Protein AF-A0A938RUL9-F1 (afdb_monomer_lite)

Structure (mmCIF, N/CA/C/O backbone):
data_AF-A0A938RUL9-F1
#
_entry.id   AF-A0A938RUL9-F1
#
loop_
_atom_site.group_PDB
_atom_site.id
_atom_site.type_symbol
_atom_site.label_atom_id
_atom_site.label_alt_id
_atom_site.label_comp_id
_atom_site.label_asym_id
_atom_site.label_entity_id
_atom_site.label_seq_id
_atom_site.pdbx_PDB_ins_code
_atom_site.Cartn_x
_atom_site.Cartn_y
_atom_site.Cartn_z
_atom_site.occupancy
_atom_site.B_iso_or_equiv
_atom_site.auth_seq_id
_atom_site.auth_comp_id
_atom_site.auth_asym_id
_atom_site.auth_atom_id
_atom_site.pdbx_PDB_model_num
ATOM 1 N N . GLY A 1 1 ? -8.708 -19.210 -13.361 1.00 87.19 1 GLY A N 1
ATOM 2 C CA . GLY A 1 1 ? -8.595 -18.057 -14.278 1.00 87.19 1 GLY A CA 1
ATOM 3 C C . GLY A 1 1 ? -8.227 -16.821 -13.484 1.00 87.19 1 GLY A C 1
ATOM 4 O O . GLY A 1 1 ? -8.467 -16.813 -12.282 1.00 87.19 1 GLY A O 1
ATOM 5 N N . MET A 1 2 ? -7.650 -15.804 -14.126 1.00 92.00 2 MET A N 1
ATOM 6 C CA . MET A 1 2 ? -7.080 -14.643 -13.426 1.00 92.00 2 MET A CA 1
ATOM 7 C C . MET A 1 2 ? -8.127 -13.798 -12.673 1.00 92.00 2 MET A C 1
ATOM 9 O O . MET A 1 2 ? -7.864 -13.347 -11.565 1.00 92.00 2 MET A O 1
ATOM 13 N N . ILE A 1 3 ? -9.345 -13.647 -13.209 1.00 93.19 3 ILE A N 1
ATOM 14 C CA . ILE A 1 3 ? -10.421 -12.876 -12.552 1.00 93.19 3 ILE A CA 1
ATOM 15 C C . ILE A 1 3 ? -10.737 -13.412 -11.134 1.00 93.19 3 ILE A C 1
ATOM 17 O O . ILE A 1 3 ? -10.610 -12.640 -10.186 1.00 93.19 3 ILE A O 1
ATOM 21 N N . PRO A 1 4 ? -11.045 -14.712 -10.932 1.00 95.38 4 PRO A N 1
ATOM 22 C CA . PRO A 1 4 ? -11.223 -15.268 -9.588 1.00 95.38 4 PRO A CA 1
ATOM 23 C C . PRO A 1 4 ? -10.034 -15.073 -8.636 1.00 95.38 4 PRO A C 1
ATOM 25 O O . PRO A 1 4 ? -10.238 -14.906 -7.436 1.00 95.38 4 PRO A O 1
ATOM 28 N N . ALA A 1 5 ? -8.793 -15.089 -9.141 1.00 95.75 5 ALA A N 1
ATOM 29 C CA . ALA A 1 5 ? -7.609 -14.868 -8.307 1.00 95.75 5 ALA A CA 1
ATOM 30 C C . ALA A 1 5 ? -7.551 -13.425 -7.779 1.00 95.75 5 ALA A C 1
ATOM 32 O O . ALA A 1 5 ? -7.272 -13.217 -6.598 1.00 95.75 5 ALA A O 1
ATOM 33 N N . TRP A 1 6 ? -7.904 -12.442 -8.614 1.00 93.75 6 TRP A N 1
ATOM 34 C CA . TRP A 1 6 ? -8.074 -11.051 -8.186 1.00 93.75 6 TRP A CA 1
ATOM 35 C C . TRP A 1 6 ? -9.195 -10.882 -7.166 1.00 93.75 6 TRP A C 1
ATOM 37 O O . TRP A 1 6 ? -9.015 -10.185 -6.171 1.00 93.75 6 TRP A O 1
ATOM 47 N N . GLU A 1 7 ? -10.338 -11.538 -7.369 1.00 93.50 7 GLU A N 1
ATOM 48 C CA . GLU A 1 7 ? -11.434 -11.477 -6.399 1.00 93.50 7 GLU A CA 1
ATOM 49 C C . GLU A 1 7 ? -11.046 -12.088 -5.048 1.00 93.50 7 GLU A C 1
ATOM 51 O O . GLU A 1 7 ? -11.408 -11.540 -4.006 1.00 93.50 7 GLU A O 1
ATOM 56 N N . ALA A 1 8 ? -10.282 -13.184 -5.054 1.00 95.56 8 ALA A N 1
ATOM 57 C CA . ALA A 1 8 ? -9.776 -13.817 -3.841 1.00 95.56 8 ALA A CA 1
ATOM 58 C C . ALA A 1 8 ? -8.745 -12.938 -3.113 1.00 95.56 8 ALA A C 1
ATOM 60 O O . ALA A 1 8 ? -8.815 -12.813 -1.894 1.00 95.56 8 ALA A O 1
ATOM 61 N N . SER A 1 9 ? -7.824 -12.304 -3.845 1.00 95.44 9 SER A N 1
ATOM 62 C CA . SER A 1 9 ? -6.873 -11.313 -3.311 1.00 95.44 9 SER A CA 1
ATOM 63 C C . SER A 1 9 ? -7.595 -10.121 -2.671 1.00 95.44 9 SER A C 1
ATOM 65 O O . SER A 1 9 ? -7.343 -9.760 -1.521 1.00 95.44 9 SER A O 1
ATOM 67 N N . HIS A 1 10 ? -8.585 -9.566 -3.369 1.00 94.12 10 HIS A N 1
ATOM 68 C CA . HIS A 1 10 ? -9.389 -8.461 -2.860 1.00 94.12 10 HIS A CA 1
ATOM 69 C C . HIS A 1 10 ? -10.169 -8.849 -1.594 1.00 94.12 10 HIS A C 1
ATOM 71 O O . HIS A 1 10 ? -10.124 -8.126 -0.599 1.00 94.12 10 HIS A O 1
ATOM 77 N N . ALA A 1 11 ? -10.833 -10.011 -1.591 1.00 95.44 11 ALA A N 1
ATOM 78 C CA . ALA A 1 11 ? -11.524 -10.521 -0.407 1.00 95.44 11 ALA A CA 1
ATOM 79 C C . ALA A 1 11 ? -10.554 -10.744 0.763 1.00 95.44 11 ALA A C 1
ATOM 81 O O . ALA A 1 11 ? -10.858 -10.352 1.884 1.00 95.44 11 ALA A O 1
ATOM 82 N N . ARG A 1 12 ? -9.354 -11.280 0.499 1.00 97.25 12 ARG A N 1
ATOM 83 C CA . ARG A 1 12 ? -8.305 -11.499 1.505 1.00 97.25 12 ARG A CA 1
ATOM 84 C C . ARG A 1 12 ? -7.937 -10.208 2.236 1.00 97.25 12 ARG A C 1
ATOM 86 O O . ARG A 1 12 ? -7.806 -10.236 3.461 1.00 97.25 12 ARG A O 1
ATOM 93 N N . LEU A 1 13 ? -7.765 -9.107 1.501 1.00 96.88 13 LEU A N 1
ATOM 94 C CA . LEU A 1 13 ? -7.482 -7.790 2.072 1.00 96.88 13 LEU A CA 1
ATOM 95 C C . LEU A 1 13 ? -8.674 -7.259 2.877 1.00 96.88 13 LEU A C 1
ATOM 97 O O . LEU A 1 13 ? -8.495 -6.826 4.014 1.00 96.88 13 LEU A O 1
ATOM 101 N N . LEU A 1 14 ? -9.882 -7.314 2.311 1.00 97.38 14 LEU A N 1
ATOM 102 C CA . LEU A 1 14 ? -11.085 -6.801 2.969 1.00 97.38 14 LEU A CA 1
ATOM 103 C C . LEU A 1 14 ? -11.441 -7.576 4.241 1.00 97.38 14 LEU A C 1
ATOM 105 O O . LEU A 1 14 ? -11.776 -6.948 5.236 1.00 97.38 14 LEU A O 1
ATOM 109 N N . ASP A 1 15 ? -11.294 -8.903 4.256 1.00 98.19 15 ASP A N 1
ATOM 110 C CA . ASP A 1 15 ? -11.517 -9.732 5.448 1.00 98.19 15 ASP A CA 1
ATOM 111 C C . ASP A 1 15 ? -10.578 -9.310 6.600 1.00 98.19 15 ASP A C 1
ATOM 113 O O . ASP A 1 15 ? -10.984 -9.243 7.761 1.00 98.19 15 ASP A O 1
ATOM 117 N N . ARG A 1 16 ? -9.316 -8.980 6.284 1.00 98.50 16 ARG A N 1
ATOM 118 C CA . ARG A 1 16 ? -8.320 -8.518 7.270 1.00 98.50 16 ARG A CA 1
ATOM 119 C C . ARG A 1 16 ? -8.615 -7.105 7.765 1.00 98.50 16 ARG A C 1
ATOM 121 O O . ARG A 1 16 ? -8.503 -6.849 8.961 1.00 98.50 16 ARG A O 1
ATOM 128 N N . LEU A 1 17 ? -9.004 -6.203 6.864 1.00 98.25 17 LEU A N 1
ATOM 129 C CA . LEU A 1 17 ? -9.407 -4.844 7.227 1.00 98.25 17 LEU A CA 1
ATOM 130 C C . LEU A 1 17 ? -10.685 -4.846 8.074 1.00 98.25 17 LEU A C 1
ATOM 132 O O . LEU A 1 17 ? -10.743 -4.136 9.070 1.00 98.25 17 LEU A O 1
ATOM 136 N N . GLU A 1 18 ? -11.670 -5.681 7.746 1.00 98.00 18 GLU A N 1
ATOM 137 C CA . GLU A 1 18 ? -12.899 -5.845 8.530 1.00 98.00 18 GLU A CA 1
ATOM 138 C C . GLU A 1 18 ? -12.582 -6.307 9.959 1.00 98.00 18 GLU A C 1
ATOM 140 O O . GLU A 1 18 ? -13.064 -5.719 10.927 1.00 98.00 18 GLU A O 1
ATOM 145 N N . ALA A 1 19 ? -11.700 -7.303 10.106 1.00 98.31 19 ALA A N 1
ATOM 146 C CA . ALA A 1 19 ? -11.236 -7.767 11.413 1.00 98.31 19 ALA A CA 1
ATOM 147 C C . ALA A 1 19 ? -10.444 -6.695 12.184 1.00 98.31 19 ALA A C 1
ATOM 149 O O . ALA A 1 19 ? -10.533 -6.617 13.411 1.00 98.31 19 ALA A O 1
ATOM 150 N N . HIS A 1 20 ? -9.673 -5.857 11.488 1.00 98.38 20 HIS A N 1
ATOM 151 C CA . HIS A 1 20 ? -8.957 -4.743 12.103 1.00 98.38 20 HIS A CA 1
ATOM 152 C C . HIS A 1 20 ? -9.923 -3.651 12.588 1.00 98.38 20 HIS A C 1
ATOM 154 O O . HIS A 1 20 ? -9.876 -3.267 13.760 1.00 98.38 20 HIS A O 1
ATOM 160 N N . PHE A 1 21 ? -10.862 -3.219 11.742 1.00 97.12 21 PHE A N 1
ATOM 161 C CA . PHE A 1 21 ? -11.836 -2.175 12.075 1.00 97.12 21 PHE A CA 1
ATOM 162 C C . PHE A 1 21 ? -12.920 -2.624 13.064 1.00 97.12 21 PHE A C 1
ATOM 164 O O . PHE A 1 21 ? -13.619 -1.798 13.653 1.00 97.12 21 PHE A O 1
ATOM 171 N N . SER A 1 22 ? -13.019 -3.929 13.336 1.00 95.56 22 SER A N 1
ATOM 172 C CA . SER A 1 22 ? -13.814 -4.443 14.456 1.00 95.56 22 SER A CA 1
ATOM 173 C C . SER A 1 22 ? -13.179 -4.160 15.822 1.00 95.56 22 SER A C 1
ATOM 175 O O . SER A 1 22 ? -13.817 -4.401 16.848 1.00 95.56 22 SER A O 1
ATOM 177 N N . ARG A 1 23 ? -11.908 -3.741 15.856 1.00 95.69 23 ARG A N 1
ATOM 178 C CA . ARG A 1 23 ? -11.129 -3.492 17.080 1.00 95.69 23 ARG A CA 1
ATOM 179 C C . ARG A 1 23 ? -10.610 -2.063 17.175 1.00 95.69 23 ARG A C 1
ATOM 181 O O . ARG A 1 23 ? -10.547 -1.546 18.283 1.00 95.69 23 ARG A O 1
ATOM 188 N N . HIS A 1 24 ? -10.273 -1.457 16.041 1.00 95.88 24 HIS A N 1
ATOM 189 C CA . HIS A 1 24 ? -9.697 -0.118 15.954 1.00 95.88 24 HIS A CA 1
ATOM 190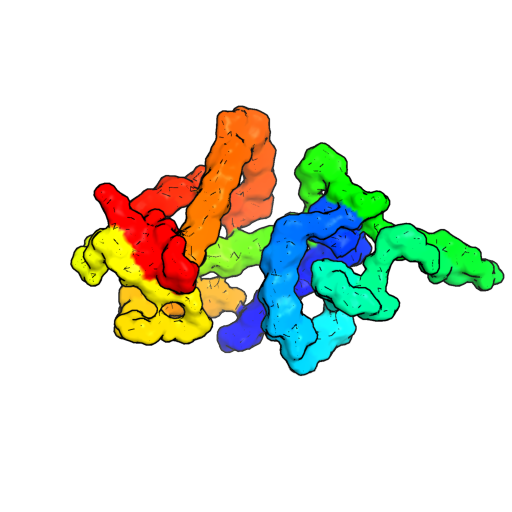 C C . HIS A 1 24 ? -10.534 0.776 15.049 1.00 95.88 24 HIS A C 1
ATOM 192 O O . HIS A 1 24 ? -11.187 0.303 14.122 1.00 95.88 24 HIS A O 1
ATOM 198 N N . ASP A 1 25 ? -10.535 2.079 15.309 1.00 94.44 25 ASP A N 1
ATOM 199 C CA . ASP A 1 25 ? -11.304 3.011 14.480 1.00 94.44 25 ASP A CA 1
ATOM 200 C C . ASP A 1 25 ? -10.567 3.418 13.201 1.00 94.44 25 ASP A C 1
ATOM 202 O O . ASP A 1 25 ? -11.188 3.715 12.185 1.00 94.44 25 ASP A O 1
ATOM 206 N N . PHE A 1 26 ? -9.243 3.400 13.236 1.00 95.94 26 PHE A N 1
ATOM 207 C CA . PHE A 1 26 ? -8.346 3.752 12.146 1.00 95.94 26 PHE A CA 1
ATOM 208 C C . PHE A 1 26 ? -7.150 2.802 12.151 1.00 95.94 26 PHE A C 1
ATOM 210 O O . PHE A 1 26 ? -6.917 2.088 13.128 1.00 95.94 26 PHE A O 1
ATOM 217 N N . ALA A 1 27 ? -6.358 2.823 11.079 1.00 96.50 27 ALA A N 1
ATOM 218 C CA . ALA A 1 27 ? -5.248 1.892 10.871 1.00 96.50 27 ALA A CA 1
ATOM 219 C C . ALA A 1 27 ? -4.259 1.818 12.056 1.00 96.50 27 ALA A C 1
ATOM 221 O O . ALA A 1 27 ? -3.683 0.764 12.325 1.00 96.50 27 ALA A O 1
ATOM 222 N N . LEU A 1 28 ? -4.053 2.937 12.765 1.00 96.44 28 LEU A N 1
ATOM 223 C CA . LEU A 1 28 ? -3.095 3.066 13.874 1.00 96.44 28 LEU A CA 1
ATOM 224 C C . LEU A 1 28 ? -3.757 3.386 15.233 1.00 96.44 28 LEU A C 1
ATOM 226 O O . LEU A 1 28 ? -3.093 3.884 16.146 1.00 96.44 28 LEU A O 1
ATOM 230 N N . GLY A 1 29 ? -5.058 3.108 15.384 1.00 95.31 29 GLY A N 1
ATOM 231 C CA . GLY A 1 29 ? -5.799 3.275 16.641 1.00 95.31 29 GLY A CA 1
ATOM 232 C C . GLY A 1 29 ? -7.040 4.156 16.496 1.00 95.31 29 GLY A C 1
ATOM 233 O O . GLY A 1 29 ? -7.838 3.976 15.583 1.00 95.31 29 GLY A O 1
ATOM 234 N N . GLY A 1 30 ? -7.216 5.120 17.399 1.00 93.25 30 GLY A N 1
ATOM 235 C CA . GLY A 1 30 ? -8.415 5.960 17.489 1.00 93.25 30 GLY A CA 1
ATOM 236 C C . GLY A 1 30 ? -8.402 7.241 16.647 1.00 93.25 30 GLY A C 1
ATOM 237 O O . GLY A 1 30 ? -9.390 7.972 16.657 1.00 93.25 30 GLY A O 1
ATOM 238 N N . LEU A 1 31 ? -7.313 7.541 15.930 1.00 92.25 31 LEU A N 1
ATOM 239 C CA . LEU A 1 31 ? -7.169 8.757 15.117 1.00 92.25 31 LEU A CA 1
ATOM 240 C C . LEU A 1 31 ? -6.744 8.436 13.680 1.00 92.25 31 LEU A C 1
ATOM 242 O O . LEU A 1 31 ? -5.913 7.541 13.492 1.00 92.25 31 LEU A O 1
ATOM 246 N N . PRO A 1 32 ? -7.228 9.203 12.683 1.00 93.06 32 PRO A N 1
ATOM 247 C CA . PRO A 1 32 ? -6.802 9.034 11.304 1.00 93.06 32 PRO A CA 1
ATOM 248 C C . PRO A 1 32 ? -5.315 9.349 11.157 1.00 93.06 32 PRO A C 1
ATOM 250 O O . PRO A 1 32 ? -4.762 10.239 11.809 1.00 93.06 32 PRO A O 1
ATOM 253 N N . SER A 1 33 ? -4.670 8.619 10.260 1.00 93.75 33 SER A N 1
ATOM 254 C CA . SER A 1 33 ? -3.249 8.739 9.962 1.00 93.75 33 SER A CA 1
ATOM 255 C C . SER A 1 33 ? -3.005 8.778 8.454 1.00 93.75 33 SER A C 1
ATOM 257 O O . SER A 1 33 ? -3.915 8.594 7.642 1.00 93.75 33 SER A O 1
ATOM 259 N N . LEU A 1 34 ? -1.745 8.963 8.050 1.00 93.56 34 LEU A N 1
ATOM 260 C CA . LEU A 1 34 ? -1.360 8.845 6.642 1.00 93.56 34 LEU A CA 1
ATOM 261 C C . LEU A 1 34 ? -1.708 7.464 6.056 1.00 93.56 34 LEU A C 1
ATOM 263 O O . LEU A 1 34 ? -2.009 7.373 4.867 1.00 93.56 34 LEU A O 1
ATOM 267 N N . ALA A 1 35 ? -1.693 6.407 6.878 1.00 94.31 35 ALA A N 1
ATOM 268 C CA . ALA A 1 35 ? -2.067 5.064 6.447 1.00 94.31 35 ALA A CA 1
ATOM 269 C C . ALA A 1 35 ? -3.540 5.010 6.016 1.00 94.31 35 ALA A C 1
ATOM 271 O O . ALA A 1 35 ? -3.846 4.455 4.961 1.00 94.31 35 ALA A O 1
ATOM 272 N N . ASP A 1 36 ? -4.432 5.662 6.767 1.00 96.06 36 ASP A N 1
ATOM 273 C CA . ASP A 1 36 ? -5.855 5.713 6.440 1.00 96.06 36 ASP A CA 1
ATOM 274 C C . ASP A 1 36 ? -6.093 6.427 5.112 1.00 96.06 36 ASP A C 1
ATOM 276 O O . ASP A 1 36 ? -6.760 5.887 4.237 1.00 96.06 36 ASP A O 1
ATOM 280 N N . PHE A 1 37 ? -5.475 7.591 4.900 1.00 93.75 37 PHE A N 1
ATOM 281 C CA . PHE A 1 37 ? -5.622 8.327 3.640 1.00 93.75 37 PHE A CA 1
ATOM 282 C C . PHE A 1 37 ? -4.982 7.603 2.444 1.00 93.75 37 PHE A C 1
ATOM 284 O O . PHE A 1 37 ? -5.484 7.699 1.321 1.00 93.75 37 PHE A O 1
ATOM 291 N N . GLY A 1 38 ? -3.905 6.845 2.675 1.00 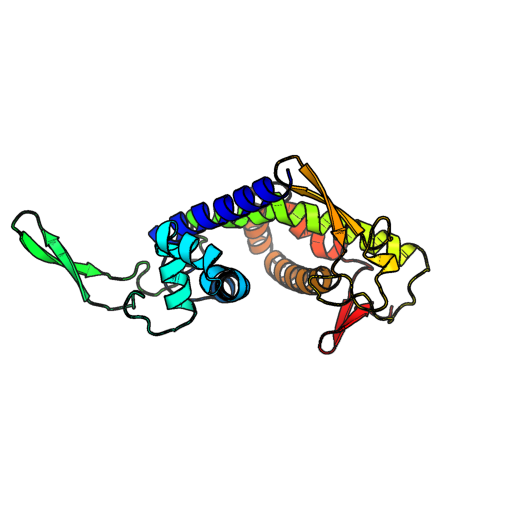92.69 38 GLY A N 1
ATOM 292 C CA . GLY A 1 38 ? -3.286 5.987 1.664 1.00 92.69 38 GLY A CA 1
ATOM 293 C C . GLY A 1 38 ? -4.187 4.826 1.231 1.00 92.69 38 GLY A C 1
ATOM 294 O O . GLY A 1 38 ? -4.276 4.538 0.037 1.00 92.69 38 GLY A O 1
ATOM 295 N N . LEU A 1 39 ? -4.885 4.196 2.181 1.00 94.38 39 LEU A N 1
ATOM 296 C CA . LEU A 1 39 ? -5.857 3.127 1.922 1.00 94.38 39 LEU A CA 1
ATOM 297 C C . LEU A 1 39 ? -7.171 3.666 1.339 1.00 94.38 39 LEU A C 1
ATOM 299 O O . LEU A 1 39 ? -7.767 3.038 0.460 1.00 94.38 39 LEU A O 1
ATOM 303 N N . LEU A 1 40 ? -7.610 4.838 1.801 1.00 94.31 40 LEU A N 1
ATOM 304 C CA . LEU A 1 40 ? -8.880 5.444 1.417 1.00 94.31 40 LEU A CA 1
ATOM 305 C C . LEU A 1 40 ? -8.903 5.785 -0.070 1.00 94.31 40 LEU A C 1
ATOM 307 O O . LEU A 1 40 ? -9.902 5.518 -0.725 1.00 94.31 40 LEU A O 1
ATOM 311 N N . GLY A 1 41 ? -7.809 6.320 -0.623 1.00 90.44 41 GLY A N 1
ATOM 312 C CA . GLY A 1 41 ? -7.717 6.699 -2.037 1.00 90.44 41 GLY A CA 1
ATOM 313 C C . GLY A 1 41 ? -8.277 5.639 -3.002 1.00 90.44 41 GLY A C 1
ATOM 314 O O . GLY A 1 41 ? -9.264 5.918 -3.688 1.00 90.44 41 GLY A O 1
ATOM 315 N N . PRO A 1 42 ? -7.697 4.424 -3.064 1.00 89.38 42 PRO A N 1
ATOM 316 C CA . PRO A 1 42 ? -8.205 3.362 -3.926 1.00 89.38 42 PRO A CA 1
ATOM 317 C C . PRO A 1 42 ? -9.543 2.770 -3.454 1.00 89.38 42 PRO A C 1
ATOM 319 O O . PRO A 1 42 ? -10.430 2.569 -4.286 1.00 89.38 42 PRO A O 1
ATOM 322 N N . LEU A 1 43 ? -9.725 2.512 -2.151 1.00 93.38 43 LEU A N 1
ATOM 323 C CA . LEU A 1 43 ? -10.935 1.850 -1.638 1.00 93.38 43 LEU A CA 1
ATOM 324 C C . LEU A 1 43 ? -12.188 2.714 -1.807 1.00 93.38 43 LEU A C 1
ATOM 326 O O . LEU A 1 43 ? -13.223 2.216 -2.246 1.00 93.38 43 LEU A O 1
ATOM 330 N N . TYR A 1 44 ? -12.097 4.013 -1.535 1.00 93.25 44 TYR A N 1
ATOM 331 C CA . TYR A 1 44 ? -13.206 4.936 -1.740 1.00 93.25 44 TYR A CA 1
ATOM 332 C C . TYR A 1 44 ? -13.502 5.133 -3.233 1.00 93.25 44 TYR A C 1
ATOM 334 O O . TYR A 1 44 ? -14.630 4.915 -3.680 1.00 93.25 44 TYR A O 1
ATOM 342 N N . ALA A 1 45 ? -12.492 5.528 -4.019 1.00 90.06 45 ALA A N 1
ATOM 343 C CA . ALA A 1 45 ? -12.707 5.969 -5.395 1.00 90.06 45 ALA A CA 1
ATOM 344 C C . ALA A 1 45 ? -13.104 4.833 -6.347 1.00 90.06 45 ALA A C 1
ATOM 346 O O . ALA A 1 45 ? -13.947 5.050 -7.216 1.00 90.06 45 ALA A O 1
ATOM 347 N N . HIS A 1 46 ? -12.500 3.649 -6.199 1.00 88.94 46 HIS A N 1
ATOM 348 C CA . HIS A 1 46 ? -12.652 2.553 -7.160 1.00 88.94 46 HIS A CA 1
ATOM 349 C C . HIS A 1 46 ? -13.563 1.422 -6.678 1.00 88.94 46 HIS A C 1
ATOM 351 O O . HIS A 1 46 ? -14.067 0.680 -7.515 1.00 88.94 46 HIS A O 1
ATOM 357 N N . HIS A 1 47 ? -13.800 1.291 -5.368 1.00 90.88 47 HIS A N 1
ATOM 358 C CA . HIS A 1 47 ? -14.647 0.224 -4.831 1.00 90.88 47 HIS A CA 1
ATOM 359 C C . HIS A 1 47 ? -15.929 0.762 -4.194 1.00 90.88 47 HIS A C 1
ATOM 361 O O . HIS A 1 47 ? -17.015 0.438 -4.657 1.00 90.88 47 HIS A O 1
ATOM 367 N N . TYR A 1 48 ? -15.839 1.613 -3.171 1.00 93.00 48 TYR A N 1
ATOM 368 C CA . TYR A 1 48 ? -17.010 2.100 -2.428 1.00 93.00 48 TYR A CA 1
ATOM 369 C C . TYR A 1 48 ? -18.004 2.870 -3.313 1.00 93.00 48 TYR A C 1
ATOM 371 O O . TYR A 1 48 ? -19.225 2.721 -3.164 1.00 93.00 48 TYR A O 1
ATOM 379 N N . ARG A 1 49 ? -17.477 3.698 -4.227 1.00 92.75 49 ARG A N 1
ATOM 380 C CA . ARG A 1 49 ? -18.259 4.502 -5.178 1.00 92.75 49 ARG A CA 1
ATOM 381 C C . ARG A 1 49 ? -18.786 3.723 -6.382 1.00 92.75 49 ARG A C 1
ATOM 383 O O . ARG A 1 49 ? -19.693 4.217 -7.048 1.00 92.75 49 ARG A O 1
ATOM 390 N N . ASP A 1 50 ? -18.222 2.557 -6.680 1.00 94.12 50 ASP A N 1
ATOM 391 C CA . ASP A 1 50 ? -18.705 1.713 -7.769 1.00 94.12 50 ASP A CA 1
ATOM 392 C C . ASP A 1 50 ? -20.034 1.043 -7.365 1.00 94.12 50 ASP A C 1
ATOM 394 O O . ASP A 1 50 ? -20.133 0.538 -6.243 1.00 94.12 50 ASP A O 1
ATOM 398 N N . PRO A 1 51 ? -21.069 1.003 -8.226 1.00 94.44 51 PRO A N 1
ATOM 399 C CA . PRO A 1 51 ? -22.354 0.410 -7.859 1.00 94.44 51 PRO A CA 1
ATOM 400 C C . PRO A 1 51 ? -22.266 -1.069 -7.459 1.00 94.44 51 PRO A C 1
ATOM 402 O O . PRO A 1 51 ? -22.949 -1.496 -6.530 1.00 94.44 51 PRO A O 1
ATOM 405 N N . VAL A 1 52 ? -21.421 -1.857 -8.132 1.00 92.62 52 VAL A N 1
ATOM 406 C CA . VAL A 1 52 ? -21.343 -3.311 -7.935 1.00 92.62 52 VAL A CA 1
ATOM 407 C C . VAL A 1 52 ? -20.408 -3.644 -6.777 1.00 92.62 52 VAL A C 1
ATOM 409 O O . VAL A 1 52 ? -20.808 -4.318 -5.822 1.00 92.62 52 VAL A O 1
ATOM 412 N N . ALA A 1 53 ? -19.165 -3.162 -6.824 1.00 91.31 53 ALA A N 1
ATOM 413 C CA . ALA A 1 53 ? -18.193 -3.386 -5.759 1.00 91.31 53 ALA A CA 1
ATOM 414 C C . ALA A 1 53 ? -18.625 -2.698 -4.457 1.00 91.31 53 ALA A C 1
ATOM 416 O O . ALA A 1 53 ? -18.472 -3.269 -3.377 1.00 91.31 53 ALA A O 1
ATOM 417 N N . GLY A 1 54 ? -19.246 -1.525 -4.551 1.00 93.81 54 GLY A N 1
ATOM 418 C CA . GLY A 1 54 ? -19.771 -0.797 -3.410 1.00 93.81 54 GLY A CA 1
ATOM 419 C C . GLY A 1 54 ? -20.951 -1.509 -2.753 1.00 93.81 54 GLY A C 1
ATOM 420 O O . GLY A 1 54 ? -21.034 -1.532 -1.524 1.00 93.81 54 GLY A O 1
ATOM 421 N N . PHE A 1 55 ? -21.866 -2.108 -3.522 1.00 94.44 55 PHE A N 1
ATOM 422 C CA . PHE A 1 55 ? -22.926 -2.941 -2.944 1.00 94.44 55 PHE A CA 1
ATOM 423 C C . PHE A 1 55 ? -22.332 -4.140 -2.188 1.00 94.44 55 PHE A C 1
ATOM 425 O O . PHE A 1 55 ? -22.723 -4.419 -1.054 1.00 94.44 55 PHE A O 1
ATOM 432 N N . ARG A 1 56 ? -21.328 -4.812 -2.768 1.00 91.88 56 ARG A N 1
ATOM 433 C CA . ARG A 1 56 ? -20.606 -5.910 -2.099 1.00 91.88 56 ARG A CA 1
ATOM 434 C C . ARG A 1 56 ? -19.919 -5.460 -0.805 1.00 91.88 56 ARG A C 1
ATOM 436 O O . ARG A 1 56 ? -20.032 -6.157 0.196 1.00 91.88 56 ARG A O 1
ATOM 443 N N . LEU A 1 57 ? -19.245 -4.308 -0.804 1.00 94.12 57 LEU A N 1
ATOM 444 C CA . LEU A 1 57 ? -18.647 -3.721 0.402 1.00 94.12 57 LEU A CA 1
ATOM 445 C C . LEU A 1 57 ? -19.693 -3.504 1.502 1.00 94.12 57 LEU A C 1
ATOM 447 O O . LEU A 1 57 ? -19.543 -4.047 2.590 1.00 94.12 57 LEU A O 1
ATOM 451 N N . ARG A 1 58 ? -20.796 -2.808 1.198 1.00 93.44 58 ARG A N 1
ATOM 452 C CA . ARG A 1 58 ? -21.846 -2.483 2.184 1.00 93.44 58 ARG A CA 1
ATOM 453 C C . ARG A 1 58 ? -22.524 -3.717 2.779 1.00 93.44 58 ARG A C 1
ATOM 455 O O . ARG A 1 58 ? -22.949 -3.692 3.927 1.00 93.44 58 ARG A O 1
ATOM 462 N N . THR A 1 59 ? -22.646 -4.786 1.995 1.00 95.25 59 THR A N 1
ATOM 463 C CA . THR A 1 59 ? -23.342 -6.014 2.411 1.00 95.25 59 THR A CA 1
ATOM 464 C C . THR A 1 59 ? -22.443 -7.026 3.119 1.00 95.25 59 THR A C 1
ATOM 466 O O . THR A 1 59 ? -22.945 -7.800 3.931 1.00 95.25 59 THR A O 1
ATOM 469 N N . ARG A 1 60 ? -21.136 -7.049 2.824 1.00 96.25 60 ARG A N 1
ATOM 470 C CA . ARG A 1 60 ? -20.203 -8.073 3.332 1.00 96.25 60 ARG A CA 1
ATOM 471 C C . ARG A 1 60 ? -19.119 -7.531 4.263 1.00 96.25 60 ARG A C 1
ATOM 473 O O . ARG A 1 60 ? -18.611 -8.291 5.078 1.00 96.25 60 ARG A O 1
ATOM 480 N N . TYR A 1 61 ? -18.791 -6.249 4.144 1.00 97.19 61 TYR A N 1
ATOM 481 C CA . TYR A 1 61 ? -17.717 -5.570 4.872 1.00 97.19 61 TYR A CA 1
ATOM 482 C C . TYR A 1 61 ? -18.230 -4.261 5.500 1.00 97.19 61 TYR A C 1
ATOM 484 O O . TYR A 1 61 ? -17.810 -3.163 5.104 1.00 97.19 61 TYR A O 1
ATOM 492 N N . PRO A 1 62 ? -19.223 -4.340 6.408 1.00 94.88 62 PRO A N 1
ATOM 493 C CA . PRO A 1 62 ? -19.856 -3.160 6.984 1.00 94.88 62 PRO A CA 1
ATOM 494 C C . PRO A 1 62 ? -18.891 -2.294 7.802 1.00 94.88 62 PRO A C 1
ATOM 496 O O . PRO A 1 62 ? -19.057 -1.079 7.801 1.00 94.88 62 PRO A O 1
ATOM 499 N N . LEU A 1 63 ? -17.871 -2.861 8.457 1.00 95.62 63 LEU A N 1
ATOM 500 C CA . LEU A 1 63 ? -16.911 -2.077 9.243 1.00 95.62 63 LEU A CA 1
ATOM 501 C C . LEU A 1 63 ? -15.881 -1.378 8.357 1.00 95.62 63 LEU A C 1
ATOM 503 O O . LEU A 1 63 ? -15.524 -0.235 8.632 1.00 95.62 63 LEU A O 1
ATOM 507 N N . VAL A 1 64 ? -15.451 -2.007 7.258 1.00 96.75 64 VAL A N 1
ATOM 508 C CA . VAL A 1 64 ? -14.662 -1.312 6.227 1.00 96.75 64 VAL A CA 1
ATOM 509 C C . VAL A 1 64 ? -15.479 -0.180 5.606 1.00 96.75 64 VAL A C 1
ATOM 511 O O . VAL A 1 64 ? -14.964 0.916 5.410 1.00 96.75 64 VAL A O 1
ATOM 514 N N . THR A 1 65 ? -16.756 -0.427 5.312 1.00 94.81 65 THR A N 1
ATOM 515 C CA . THR A 1 65 ? -17.672 0.583 4.762 1.00 94.81 65 THR A CA 1
ATOM 516 C C . THR A 1 65 ? -17.824 1.768 5.719 1.00 94.81 65 THR A C 1
ATOM 518 O O . THR A 1 65 ? -17.656 2.911 5.302 1.00 94.81 65 THR A O 1
ATOM 521 N N . GLU A 1 66 ? -18.067 1.498 7.003 1.00 93.56 66 GLU A N 1
ATOM 522 C CA . GLU A 1 66 ? -18.159 2.520 8.052 1.00 93.56 66 GLU A CA 1
ATOM 523 C C . GLU A 1 66 ? -16.850 3.305 8.192 1.00 93.56 66 GLU A C 1
ATOM 525 O O . GLU A 1 66 ? -16.871 4.533 8.258 1.00 93.56 66 GLU A O 1
ATOM 530 N N . TRP A 1 67 ? -15.699 2.624 8.155 1.00 94.94 67 TRP A N 1
ATOM 531 C CA . TRP A 1 67 ? -14.395 3.286 8.157 1.00 94.94 67 TRP A CA 1
ATOM 532 C C . TRP A 1 67 ? -14.195 4.194 6.934 1.00 94.94 67 TRP A C 1
ATOM 534 O O . TRP A 1 67 ? -13.683 5.298 7.104 1.00 94.94 67 TRP A O 1
ATOM 544 N N . VAL A 1 68 ? -14.626 3.793 5.729 1.00 94.44 68 VAL A N 1
ATOM 545 C CA . VAL A 1 68 ? -14.550 4.648 4.528 1.00 94.44 68 VAL A CA 1
ATOM 546 C C . VAL A 1 68 ? -15.346 5.940 4.727 1.00 94.44 68 VAL A C 1
ATOM 548 O O . VAL A 1 68 ? -14.824 7.020 4.454 1.00 94.44 68 VAL A O 1
ATOM 551 N N . GLU A 1 69 ? -16.582 5.844 5.218 1.00 91.81 69 GLU A N 1
ATOM 552 C CA . GLU A 1 69 ? -17.456 7.001 5.476 1.00 91.81 69 GLU A CA 1
ATOM 553 C C . GLU A 1 69 ? -16.848 7.927 6.541 1.00 91.81 69 GLU A C 1
ATOM 555 O O . GLU A 1 69 ? -16.744 9.145 6.359 1.00 91.81 69 GLU A O 1
ATOM 560 N N . ARG A 1 70 ? -16.342 7.333 7.626 1.00 91.19 70 ARG A N 1
ATOM 561 C CA . ARG A 1 70 ? -15.673 8.042 8.718 1.00 91.19 70 ARG A CA 1
ATOM 562 C C . ARG A 1 70 ? -14.396 8.756 8.265 1.00 91.19 70 ARG A C 1
ATOM 564 O O . ARG A 1 70 ? -14.227 9.938 8.556 1.00 91.19 70 ARG A O 1
ATOM 571 N N . ALA A 1 71 ? -13.505 8.068 7.553 1.00 91.12 71 ALA A N 1
ATOM 572 C CA . ALA A 1 71 ? -12.219 8.609 7.105 1.00 91.12 71 ALA A CA 1
ATOM 573 C C . ALA A 1 71 ? -12.370 9.649 5.984 1.00 91.12 71 ALA A C 1
ATOM 575 O O . ALA A 1 71 ? -11.565 10.574 5.886 1.00 91.12 71 ALA A O 1
ATOM 576 N N . ASN A 1 72 ? -13.410 9.527 5.155 1.00 87.25 72 ASN A N 1
ATOM 577 C CA . ASN A 1 72 ? -13.724 10.502 4.113 1.00 87.25 72 ASN A CA 1
ATOM 578 C C . ASN A 1 72 ? -14.537 11.704 4.635 1.00 87.25 72 ASN A C 1
ATOM 580 O O . ASN A 1 72 ? -14.917 12.566 3.843 1.00 87.25 72 ASN A O 1
ATOM 584 N N . HIS A 1 73 ? -14.805 11.770 5.948 1.00 74.38 73 HIS A N 1
ATOM 585 C CA . HIS A 1 73 ? -15.589 12.822 6.601 1.00 74.38 73 HIS A CA 1
ATOM 586 C C . HIS A 1 73 ? -16.922 13.117 5.896 1.00 74.38 73 HIS A C 1
ATOM 588 O O . HIS A 1 73 ? -17.356 14.267 5.842 1.00 74.38 73 HIS A O 1
ATOM 594 N N . THR A 1 74 ? -17.601 12.101 5.356 1.00 61.06 74 THR A N 1
ATOM 595 C CA . THR A 1 74 ? -18.847 12.327 4.604 1.00 61.06 74 THR A CA 1
ATOM 596 C C . THR A 1 74 ? -20.026 12.734 5.489 1.00 61.06 74 THR A C 1
ATOM 598 O O . THR A 1 74 ? -21.090 13.039 4.964 1.00 61.06 74 THR A O 1
ATOM 601 N N . CYS A 1 75 ? -19.848 12.827 6.816 1.00 54.03 75 CYS A N 1
ATOM 602 C CA . CYS A 1 75 ? -20.919 13.110 7.781 1.00 54.03 75 CYS A CA 1
ATOM 603 C C . CYS A 1 75 ? -22.144 12.203 7.566 1.00 54.03 75 CYS A C 1
ATOM 605 O O . CYS A 1 75 ? -23.274 12.599 7.856 1.00 54.03 75 CYS A O 1
ATOM 607 N N . ASP A 1 76 ? -21.923 10.993 7.044 1.00 61.50 76 ASP A N 1
ATOM 608 C CA . ASP A 1 76 ? -22.984 10.024 6.838 1.00 61.50 76 ASP A CA 1
ATOM 609 C C . ASP A 1 76 ? -23.500 9.547 8.197 1.00 61.50 76 ASP A C 1
ATOM 611 O O . ASP A 1 76 ? -22.736 9.321 9.138 1.00 61.50 76 ASP A O 1
ATOM 615 N N . LEU A 1 77 ? -24.821 9.381 8.293 1.00 61.31 77 LEU A N 1
ATOM 616 C CA . LEU A 1 77 ? -25.541 9.072 9.537 1.00 61.31 77 LEU A CA 1
ATOM 617 C C . LEU A 1 77 ? -25.053 7.796 10.248 1.00 61.31 77 LEU A C 1
ATOM 619 O O . LEU A 1 77 ? -25.345 7.609 11.429 1.00 61.31 77 LEU A O 1
ATOM 623 N N . ASN A 1 78 ? -24.336 6.923 9.538 1.00 68.06 78 ASN A N 1
ATOM 624 C CA . ASN A 1 78 ? -23.889 5.627 10.037 1.00 68.06 78 ASN A CA 1
ATOM 625 C C . ASN A 1 78 ? -22.452 5.634 10.587 1.00 68.06 78 ASN A C 1
ATOM 627 O O . ASN A 1 78 ? -22.086 4.698 11.299 1.00 68.06 78 ASN A O 1
ATOM 631 N N . ALA A 1 79 ? -21.650 6.665 10.296 1.00 79.62 79 ALA A N 1
ATOM 632 C CA . ALA A 1 79 ? -20.259 6.734 10.734 1.00 79.62 79 ALA A CA 1
ATOM 633 C C . ALA A 1 79 ? -20.164 7.052 12.234 1.00 79.62 79 ALA A C 1
ATOM 635 O O . ALA A 1 79 ? -20.712 8.046 12.725 1.00 79.62 79 ALA A O 1
ATOM 636 N N . ARG A 1 80 ? -19.443 6.215 12.985 1.00 84.19 80 ARG A N 1
ATOM 637 C CA . ARG A 1 80 ? -19.271 6.397 14.430 1.00 84.19 80 ARG A CA 1
ATOM 638 C C . ARG A 1 80 ? -18.337 7.570 14.688 1.00 84.19 80 ARG A C 1
ATOM 640 O O . ARG A 1 80 ? -17.273 7.683 14.084 1.00 84.19 80 ARG A O 1
ATOM 647 N N . SER A 1 81 ? -18.711 8.419 15.637 1.00 84.56 81 SER A N 1
ATOM 648 C CA . SER A 1 81 ? -17.919 9.587 16.033 1.00 84.56 81 SER A CA 1
ATOM 649 C C . SER A 1 81 ? -17.430 9.473 17.472 1.00 84.56 81 SER A C 1
ATOM 651 O O . SER A 1 81 ? -18.125 8.939 18.341 1.00 84.56 81 SER A O 1
ATOM 653 N N . TYR A 1 82 ? -16.237 10.003 17.751 1.00 83.00 82 TYR A N 1
ATOM 654 C CA . TYR A 1 82 ? -15.724 10.043 19.119 1.00 83.00 82 TYR A CA 1
ATOM 655 C C . TYR A 1 82 ? -16.665 10.834 20.036 1.00 83.00 82 TYR A C 1
ATOM 657 O O . TYR A 1 82 ? -17.193 11.880 19.660 1.00 83.00 82 TYR A O 1
ATOM 665 N N . GLY A 1 83 ? -16.897 10.315 21.243 1.00 82.44 83 GLY A N 1
ATOM 666 C CA . GLY A 1 83 ? -17.819 10.916 22.211 1.00 82.44 83 GLY A CA 1
ATOM 667 C C . GLY A 1 83 ? -19.308 10.749 21.873 1.00 82.44 83 GLY A C 1
ATOM 668 O O . GLY A 1 83 ? -20.156 11.208 22.642 1.00 82.44 83 GLY A O 1
ATOM 669 N N . GLN A 1 84 ? -19.658 10.070 20.773 1.00 85.75 84 GLN A N 1
ATOM 670 C CA . GLN A 1 84 ? -21.045 9.727 20.467 1.00 85.75 84 GLN A CA 1
ATOM 671 C C . GLN A 1 84 ? -21.599 8.773 21.533 1.00 85.75 84 GLN A C 1
ATOM 673 O O . GLN A 1 84 ? -21.012 7.734 21.846 1.00 85.75 84 GLN A O 1
ATOM 678 N N . LYS A 1 85 ? -22.762 9.126 22.088 1.00 84.25 85 LYS A N 1
ATOM 679 C CA . LYS A 1 85 ? -23.476 8.298 23.062 1.00 84.25 85 LYS A CA 1
ATOM 680 C C . LYS A 1 85 ? -24.282 7.238 22.324 1.00 84.25 85 LYS A C 1
ATOM 682 O O . LYS A 1 85 ? -25.289 7.557 21.697 1.00 84.25 85 LYS A O 1
ATOM 687 N N . LEU A 1 86 ? -23.844 5.986 22.412 1.00 88.19 86 LEU A N 1
ATOM 688 C CA . LEU A 1 86 ? -24.631 4.834 21.986 1.00 88.19 86 LEU A CA 1
ATOM 689 C C . LEU A 1 86 ? -25.150 4.083 23.207 1.00 88.19 86 LEU A C 1
ATOM 691 O O . LEU A 1 86 ? -24.594 4.180 24.300 1.00 88.19 86 LEU A O 1
ATOM 695 N N . TYR A 1 87 ? -26.215 3.315 23.007 1.00 92.12 87 TYR A N 1
ATOM 696 C CA . TYR A 1 87 ? -26.830 2.505 24.050 1.00 92.12 87 TYR A CA 1
ATOM 697 C C . TYR A 1 87 ? -26.985 1.058 23.575 1.00 92.12 87 TYR A C 1
ATOM 699 O O . TYR A 1 87 ? -27.093 0.785 22.377 1.00 92.12 87 TYR A O 1
ATOM 707 N N . SER A 1 88 ? -26.974 0.128 24.520 1.00 92.06 88 SER A N 1
ATOM 708 C CA . SER A 1 88 ? -27.364 -1.274 24.346 1.00 92.06 88 SER A CA 1
ATOM 709 C C . SER A 1 88 ? -28.441 -1.634 25.366 1.00 92.06 88 SER A C 1
ATOM 711 O O . SER A 1 88 ? -28.522 -1.003 26.419 1.00 92.06 88 SER A O 1
ATOM 713 N N . LEU A 1 89 ? -29.256 -2.648 25.069 1.00 95.25 89 LEU A N 1
ATOM 714 C CA . LEU A 1 89 ? -30.196 -3.199 26.044 1.00 95.25 89 LEU A CA 1
ATOM 715 C C . LEU A 1 89 ? -29.459 -4.145 26.991 1.00 95.25 89 LEU A C 1
ATOM 717 O O . LEU A 1 89 ? -28.828 -5.102 26.541 1.00 95.25 89 LEU A O 1
ATOM 721 N N . GLY A 1 90 ? -29.541 -3.861 28.287 1.00 94.12 90 GLY A N 1
ATOM 722 C CA . GLY A 1 90 ? -29.067 -4.757 29.333 1.00 94.12 90 GLY A CA 1
ATOM 723 C C . GLY A 1 90 ? -30.015 -5.942 29.573 1.00 94.12 90 GLY A C 1
ATOM 724 O O . GLY A 1 90 ? -31.089 -6.025 28.961 1.00 94.12 90 GLY A O 1
ATOM 725 N N . PRO A 1 91 ? -29.641 -6.878 30.464 1.00 94.00 91 PRO A N 1
ATOM 726 C CA . PRO A 1 91 ? -30.420 -8.085 30.752 1.00 94.00 91 PRO A CA 1
ATOM 727 C C . PRO A 1 91 ? -31.855 -7.812 31.225 1.00 94.00 91 PRO A C 1
ATOM 729 O O . PRO A 1 91 ? -32.745 -8.621 30.966 1.00 94.00 91 PRO A O 1
ATOM 732 N N . ASN A 1 92 ? -32.101 -6.662 31.860 1.00 95.56 92 ASN A N 1
ATOM 733 C CA . ASN A 1 92 ? -33.415 -6.256 32.359 1.00 95.56 92 ASN A CA 1
ATOM 734 C C . ASN A 1 92 ? -34.103 -5.235 31.433 1.00 95.56 92 ASN A C 1
ATOM 736 O O . ASN A 1 92 ? -35.048 -4.563 31.846 1.00 95.56 92 ASN A O 1
ATOM 740 N N . ARG A 1 93 ? -33.661 -5.139 30.167 1.00 93.06 93 ARG A N 1
ATOM 741 C CA . ARG A 1 93 ? -34.142 -4.184 29.147 1.00 93.06 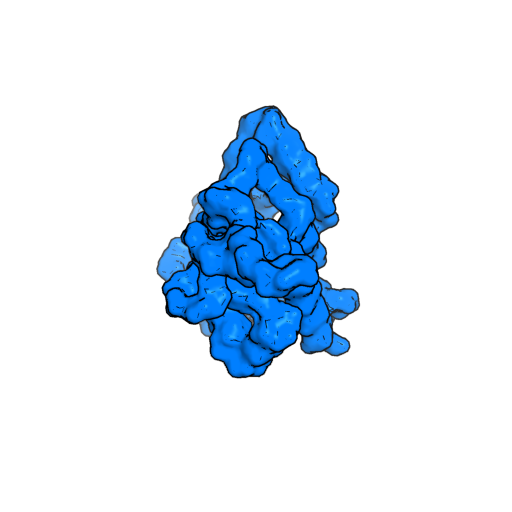93 ARG A CA 1
ATOM 742 C C . ARG A 1 93 ? -33.894 -2.711 29.490 1.00 93.06 93 ARG A C 1
ATOM 744 O O . ARG A 1 93 ? -34.529 -1.826 28.921 1.00 93.06 93 ARG A O 1
ATOM 751 N N . GLU A 1 94 ? -32.958 -2.435 30.384 1.00 95.94 94 GLU A N 1
ATOM 752 C CA . GLU A 1 94 ? -32.473 -1.094 30.673 1.00 95.94 94 GLU A CA 1
ATOM 753 C C . GLU A 1 94 ? -31.527 -0.591 29.571 1.00 95.94 94 GLU A C 1
ATOM 755 O O . GLU A 1 94 ? -30.812 -1.370 28.937 1.00 95.94 94 GLU A O 1
ATOM 760 N N . LEU A 1 95 ? -31.507 0.725 29.341 1.00 96.00 95 LEU A N 1
ATOM 761 C CA . LEU A 1 95 ? -30.548 1.345 28.428 1.00 96.00 95 LEU A CA 1
ATOM 762 C C . LEU A 1 95 ? -29.196 1.504 29.126 1.00 96.00 95 LEU A C 1
ATOM 764 O O . LEU A 1 95 ? -29.055 2.306 30.048 1.00 96.00 95 LEU A O 1
ATOM 768 N N . VAL A 1 96 ? -28.188 0.783 28.642 1.00 94.56 96 VAL A N 1
ATOM 769 C CA . VAL A 1 96 ? -26.805 0.871 29.123 1.00 94.56 96 VAL A CA 1
ATOM 770 C C . VAL A 1 96 ? -25.983 1.655 28.110 1.00 94.56 96 VAL A C 1
ATOM 772 O O . VAL A 1 96 ? -25.925 1.283 26.938 1.00 94.56 96 VAL A O 1
ATOM 775 N N . ALA A 1 97 ? -25.363 2.753 28.545 1.00 91.62 97 ALA A N 1
ATOM 776 C CA . ALA A 1 97 ? -24.481 3.536 27.687 1.00 91.62 97 ALA A CA 1
ATOM 777 C C . ALA A 1 97 ? -23.239 2.720 27.299 1.00 91.62 97 ALA A C 1
ATOM 779 O O . ALA A 1 97 ? -22.650 2.031 28.132 1.00 91.62 97 ALA A O 1
ATOM 780 N N . ARG A 1 98 ? -22.815 2.839 26.042 1.00 88.88 98 ARG A N 1
ATOM 781 C CA . ARG A 1 98 ? -21.581 2.245 25.524 1.00 88.88 98 ARG A CA 1
ATOM 782 C C . ARG A 1 98 ? -20.833 3.251 24.647 1.00 88.88 98 ARG A C 1
ATOM 784 O O . ARG A 1 98 ? -21.479 4.070 23.986 1.00 88.88 98 ARG A O 1
ATOM 791 N N . PRO A 1 99 ? -19.492 3.202 24.613 1.00 87.75 99 PRO A N 1
ATOM 792 C CA . PRO A 1 99 ? -18.728 4.042 23.703 1.00 87.75 99 PRO A CA 1
ATOM 793 C C . PRO A 1 99 ? -19.036 3.667 22.246 1.00 87.75 99 PRO A C 1
ATOM 795 O O . PRO A 1 99 ? -19.226 2.492 21.920 1.00 87.75 99 PRO A O 1
ATOM 798 N N . ALA A 1 100 ? -19.113 4.673 21.373 1.00 86.25 100 ALA A N 1
ATOM 799 C CA . ALA A 1 100 ? -19.255 4.451 19.936 1.00 86.25 100 ALA A CA 1
ATOM 800 C C . ALA A 1 100 ? -17.941 3.990 19.302 1.00 86.25 100 ALA A C 1
ATOM 802 O O . ALA A 1 100 ? -17.928 3.060 18.502 1.00 86.25 100 ALA A O 1
ATOM 803 N N . THR A 1 101 ? -16.845 4.629 19.684 1.00 87.06 101 THR A N 1
ATOM 804 C CA . THR A 1 101 ? -15.498 4.425 19.150 1.00 87.06 101 THR A CA 1
ATOM 805 C C . THR A 1 101 ? -14.640 3.627 20.128 1.00 87.06 101 THR A C 1
ATOM 807 O O . THR A 1 101 ? -14.927 3.568 21.326 1.00 87.06 101 THR A O 1
ATOM 810 N N . SER A 1 102 ? -13.582 3.021 19.613 1.00 85.81 102 SER A N 1
ATOM 811 C CA . SER A 1 102 ? -12.541 2.338 20.380 1.00 85.81 102 SER A CA 1
ATOM 812 C C . SER A 1 102 ? -11.381 3.304 20.675 1.00 85.81 102 SER A C 1
ATOM 814 O O . SER A 1 102 ? -11.456 4.496 20.375 1.00 85.81 102 SER A O 1
ATOM 816 N N . ASP A 1 103 ? -10.329 2.821 21.342 1.00 89.00 103 ASP A N 1
ATOM 817 C CA . ASP A 1 103 ? -9.025 3.499 21.485 1.00 89.00 103 ASP A CA 1
ATOM 818 C C . ASP A 1 103 ? -9.024 4.935 22.059 1.00 89.00 103 ASP A C 1
ATOM 820 O O . ASP A 1 103 ? -8.008 5.624 22.013 1.00 89.00 103 ASP A O 1
ATOM 824 N N . GLY A 1 104 ? -10.144 5.415 22.608 1.00 88.88 104 GLY A N 1
ATOM 825 C CA . GLY A 1 104 ? -10.251 6.730 23.245 1.00 88.88 104 GLY A CA 1
ATOM 826 C C . GLY A 1 104 ? -9.892 7.916 22.341 1.00 88.88 104 GLY A C 1
ATOM 827 O O . GLY A 1 104 ? -9.464 8.940 22.863 1.00 88.88 104 GLY A O 1
ATOM 828 N N . ALA A 1 105 ? -10.027 7.776 21.014 1.00 89.06 105 ALA A N 1
ATOM 829 C CA . ALA A 1 105 ? -9.527 8.744 20.031 1.00 89.06 105 ALA A CA 1
ATOM 830 C C . ALA A 1 105 ? -8.035 9.091 20.208 1.00 89.06 105 ALA A C 1
ATOM 832 O O . ALA A 1 105 ? -7.630 10.249 20.097 1.00 89.06 105 ALA A O 1
ATOM 833 N N . ALA A 1 106 ? -7.211 8.079 20.479 1.00 92.75 106 ALA A N 1
ATOM 834 C CA . ALA A 1 106 ? -5.764 8.206 20.577 1.00 92.75 106 ALA A CA 1
ATOM 835 C C . ALA A 1 106 ? -5.053 7.164 19.706 1.00 92.75 106 ALA A C 1
ATOM 837 O O . ALA A 1 106 ? -5.577 6.080 19.447 1.00 92.75 106 ALA A O 1
ATOM 838 N N . TRP A 1 107 ? -3.833 7.475 19.268 1.00 93.94 107 TRP A N 1
ATOM 839 C CA . TRP A 1 107 ? -2.941 6.455 18.714 1.00 93.94 107 TRP A CA 1
ATOM 840 C C . TRP A 1 107 ? -2.546 5.441 19.786 1.00 93.94 107 TRP A C 1
ATOM 842 O O . TRP A 1 107 ? -2.562 5.730 20.987 1.00 93.94 107 TRP A O 1
ATOM 852 N N . LEU A 1 108 ? -2.152 4.248 19.346 1.00 93.88 108 LEU A N 1
ATOM 853 C CA . LEU A 1 108 ? -1.630 3.241 20.259 1.00 93.88 108 LEU A CA 1
ATOM 854 C C . LEU A 1 108 ? -0.348 3.738 20.940 1.00 93.88 108 LEU A C 1
ATOM 856 O O . LEU A 1 108 ? 0.584 4.218 20.301 1.00 93.88 108 LEU A O 1
ATOM 860 N N . ALA A 1 109 ? -0.299 3.602 22.266 1.00 93.81 109 ALA A N 1
ATOM 861 C CA . ALA A 1 109 ? 0.833 4.069 23.057 1.00 93.81 109 ALA A CA 1
ATOM 862 C C . ALA A 1 109 ? 2.141 3.345 22.698 1.00 93.81 109 ALA A C 1
ATOM 864 O O . ALA A 1 109 ? 2.134 2.127 22.485 1.00 93.81 109 ALA A O 1
ATOM 865 N N . GLY A 1 110 ? 3.248 4.094 22.733 1.00 91.50 110 GLY A N 1
ATOM 866 C CA . GLY A 1 110 ? 4.606 3.582 2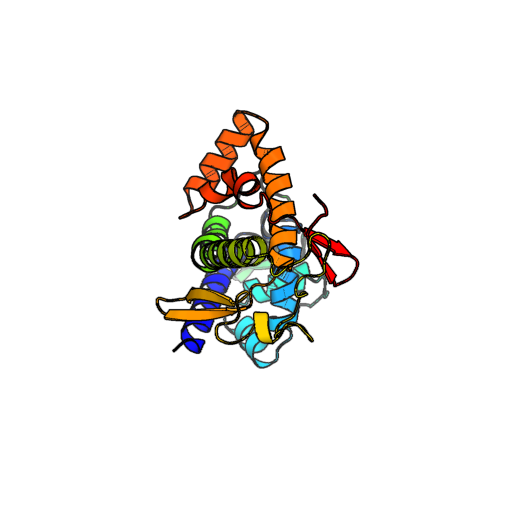2.530 1.00 91.50 110 GLY A CA 1
ATOM 867 C C . GLY A 1 110 ? 4.867 3.086 21.110 1.00 91.50 110 GLY A C 1
ATOM 868 O O . GLY A 1 110 ? 5.525 2.061 20.963 1.00 91.50 110 GLY A O 1
ATOM 869 N N . ASP A 1 111 ? 4.280 3.745 20.105 1.00 88.75 111 ASP A N 1
ATOM 870 C CA . ASP A 1 111 ? 4.389 3.401 18.677 1.00 88.75 111 ASP A CA 1
ATOM 871 C C . ASP A 1 111 ? 4.052 1.935 18.365 1.00 88.75 111 ASP A C 1
ATOM 873 O O . ASP A 1 111 ? 4.535 1.338 17.401 1.00 88.75 111 ASP A O 1
ATOM 877 N N . ARG A 1 112 ? 3.204 1.325 19.200 1.00 92.38 112 ARG A N 1
ATOM 878 C CA . ARG A 1 112 ? 2.786 -0.060 19.007 1.00 92.38 112 ARG A CA 1
ATOM 879 C C . ARG A 1 112 ? 1.927 -0.177 17.761 1.00 92.38 112 ARG A C 1
ATOM 881 O O . ARG A 1 112 ? 0.996 0.594 17.550 1.00 92.38 112 ARG A O 1
ATOM 888 N N . ILE A 1 113 ? 2.181 -1.229 17.000 1.00 93.88 113 ILE A N 1
ATOM 889 C CA . ILE A 1 113 ? 1.343 -1.630 15.878 1.00 93.88 113 ILE A CA 1
ATOM 890 C C . ILE A 1 113 ? 0.331 -2.658 16.382 1.00 93.88 113 ILE A C 1
ATOM 892 O O . ILE A 1 113 ? 0.690 -3.602 17.090 1.00 93.88 113 ILE A O 1
ATOM 896 N N . ALA A 1 114 ? -0.943 -2.478 16.032 1.00 95.94 114 ALA A N 1
ATOM 897 C CA . ALA A 1 114 ? -1.986 -3.433 16.380 1.00 95.94 114 ALA A CA 1
ATOM 898 C C . ALA A 1 114 ? -1.669 -4.817 15.779 1.00 95.94 114 ALA A C 1
ATOM 900 O O . ALA A 1 114 ? -1.435 -4.901 14.571 1.00 95.94 114 ALA A O 1
ATOM 901 N N . PRO A 1 115 ? -1.755 -5.922 16.545 1.00 96.81 115 PRO A N 1
ATOM 902 C CA . PRO A 1 115 ? -1.583 -7.266 15.988 1.00 96.81 115 PRO A CA 1
ATOM 903 C C . PRO A 1 115 ? -2.557 -7.574 14.842 1.00 96.81 115 PRO A C 1
ATOM 905 O O . PRO A 1 115 ? -2.230 -8.326 13.932 1.00 96.81 115 PRO A O 1
ATOM 908 N N . THR A 1 116 ? -3.741 -6.954 14.847 1.00 97.88 116 THR A N 1
ATOM 909 C CA . THR A 1 116 ? -4.743 -7.076 13.776 1.00 97.88 116 THR A CA 1
ATOM 910 C C . THR A 1 116 ? -4.340 -6.370 12.479 1.00 97.88 116 THR A C 1
ATOM 912 O O . THR A 1 116 ? -4.905 -6.678 11.434 1.00 97.88 116 THR A O 1
ATOM 915 N N . LEU A 1 117 ? -3.365 -5.454 12.515 1.00 97.56 117 LEU A N 1
ATOM 916 C CA . LEU A 1 117 ? -2.831 -4.796 11.321 1.00 97.56 117 LEU A CA 1
ATOM 917 C C . LEU A 1 117 ? -1.778 -5.658 10.609 1.00 97.56 117 LEU A C 1
ATOM 919 O O . LEU A 1 117 ? -1.621 -5.545 9.396 1.00 97.56 117 LEU A O 1
ATOM 923 N N . LEU A 1 118 ? -1.079 -6.550 11.322 1.00 97.44 118 LEU A N 1
ATOM 924 C CA . LEU A 1 118 ? -0.026 -7.382 10.724 1.00 97.44 118 LEU A CA 1
ATOM 925 C C . LEU A 1 118 ? -0.550 -8.250 9.564 1.00 97.44 118 LEU A C 1
ATOM 927 O O . LEU A 1 118 ? 0.062 -8.214 8.499 1.00 97.44 118 LEU A O 1
ATOM 931 N N . PRO A 1 119 ? -1.714 -8.928 9.663 1.00 98.25 119 PRO A N 1
ATOM 932 C CA . PRO A 1 119 ? -2.289 -9.629 8.517 1.00 98.25 119 PRO A CA 1
ATOM 933 C C . PRO A 1 119 ? -2.570 -8.717 7.318 1.00 98.25 119 PRO A C 1
ATOM 935 O O . PRO A 1 119 ? -2.438 -9.160 6.182 1.00 98.25 119 PRO A O 1
ATOM 938 N N . VAL A 1 120 ? -2.950 -7.450 7.527 1.00 97.62 120 VAL A N 1
ATOM 939 C CA . VAL A 1 120 ? -3.166 -6.488 6.428 1.00 97.62 120 VAL A CA 1
ATOM 940 C C . VAL A 1 120 ? -1.849 -6.226 5.692 1.00 97.62 120 VAL A C 1
ATOM 942 O O . VAL A 1 120 ? -1.811 -6.278 4.463 1.00 97.62 120 VAL A O 1
ATOM 945 N N . LEU A 1 121 ? -0.762 -6.006 6.438 1.00 97.12 121 LEU A N 1
ATOM 946 C CA . LEU A 1 121 ? 0.580 -5.818 5.879 1.00 97.12 121 LEU A CA 1
ATOM 947 C C . LEU A 1 121 ? 1.106 -7.085 5.193 1.00 97.12 121 LEU A C 1
ATOM 949 O O . LEU A 1 121 ? 1.765 -6.995 4.162 1.00 97.12 121 LEU A O 1
ATOM 953 N N . GLU A 1 122 ? 0.767 -8.268 5.700 1.00 97.50 122 GLU A N 1
ATOM 954 C CA . GLU A 1 122 ? 1.135 -9.544 5.082 1.00 97.50 122 GLU A CA 1
ATOM 955 C C . GLU A 1 122 ? 0.662 -9.636 3.620 1.00 97.50 122 GLU A C 1
ATOM 957 O O . GLU A 1 122 ? 1.406 -10.122 2.772 1.00 97.50 122 GLU A O 1
ATOM 962 N N . VAL A 1 123 ? -0.524 -9.106 3.283 1.00 96.38 123 VAL A N 1
ATOM 963 C CA . VAL A 1 123 ? -1.032 -9.106 1.894 1.00 96.38 123 VAL A CA 1
ATOM 964 C C . VAL A 1 123 ? -0.093 -8.346 0.955 1.00 96.38 123 VAL A C 1
ATOM 966 O O . VAL A 1 123 ? 0.155 -8.799 -0.164 1.00 96.38 123 VAL A O 1
ATOM 969 N N . PHE A 1 124 ? 0.479 -7.223 1.409 1.00 95.62 124 PHE A N 1
ATOM 970 C CA . PHE A 1 124 ? 1.473 -6.478 0.633 1.00 95.62 124 PHE A CA 1
ATOM 971 C C . PHE A 1 124 ? 2.669 -7.368 0.296 1.00 95.62 124 PHE A C 1
ATOM 973 O O . PHE A 1 124 ? 3.063 -7.439 -0.866 1.00 95.62 124 PHE A O 1
ATOM 980 N N . PHE A 1 125 ? 3.229 -8.057 1.290 1.00 96.81 125 PHE A N 1
ATOM 981 C CA . PHE A 1 125 ? 4.425 -8.877 1.101 1.00 96.81 125 PHE A CA 1
ATOM 982 C C . PHE A 1 125 ? 4.156 -10.148 0.304 1.00 96.81 125 PHE A C 1
ATOM 984 O O . PHE A 1 125 ? 5.010 -10.585 -0.460 1.00 96.81 125 PHE A O 1
ATOM 991 N N . LEU A 1 126 ? 2.958 -10.710 0.439 1.00 95.00 126 LEU A N 1
ATOM 992 C CA . LEU A 1 126 ? 2.560 -11.908 -0.281 1.00 95.00 126 LEU A CA 1
ATOM 993 C C . LEU A 1 126 ? 2.310 -11.634 -1.769 1.00 95.00 126 LEU A C 1
ATOM 995 O O . LEU A 1 126 ? 2.729 -12.417 -2.615 1.00 95.00 126 LEU A O 1
ATOM 999 N N . GLU A 1 127 ? 1.611 -10.544 -2.092 1.00 94.38 127 GLU A N 1
ATOM 1000 C CA . GLU A 1 127 ? 1.038 -10.356 -3.432 1.00 94.38 127 GLU A CA 1
ATOM 1001 C C . GLU A 1 127 ? 1.646 -9.159 -4.182 1.00 94.38 127 GLU A C 1
ATOM 1003 O O . GLU A 1 127 ? 1.862 -9.230 -5.393 1.00 94.38 127 GLU A O 1
ATOM 1008 N N . MET A 1 128 ? 1.969 -8.057 -3.494 1.00 94.75 128 MET A N 1
ATOM 1009 C CA . MET A 1 128 ? 2.479 -6.849 -4.155 1.00 94.75 128 MET A CA 1
ATOM 1010 C C . MET A 1 128 ? 4.007 -6.785 -4.199 1.00 94.75 128 MET A C 1
ATOM 1012 O O . MET A 1 128 ? 4.566 -6.381 -5.221 1.00 94.75 128 MET A O 1
ATOM 1016 N N . TRP A 1 129 ? 4.696 -7.187 -3.132 1.00 96.75 129 TRP A N 1
ATOM 1017 C CA . TRP A 1 129 ? 6.154 -7.125 -3.059 1.00 96.75 129 TRP A CA 1
ATOM 1018 C C . TRP A 1 129 ? 6.848 -7.935 -4.171 1.00 96.75 129 TRP A C 1
ATOM 1020 O O . TRP A 1 129 ? 7.678 -7.348 -4.871 1.00 96.75 129 TRP A O 1
ATOM 1030 N N . PRO A 1 130 ? 6.460 -9.194 -4.472 1.00 96.44 130 PRO A N 1
ATOM 1031 C CA . PRO A 1 130 ? 7.057 -9.955 -5.574 1.00 96.44 130 PRO A CA 1
ATOM 1032 C C . PRO A 1 130 ? 6.806 -9.317 -6.949 1.00 96.44 130 PRO A C 1
ATOM 1034 O O . PRO A 1 130 ? 7.662 -9.333 -7.835 1.00 96.44 130 PRO A O 1
ATOM 1037 N N . ALA A 1 131 ? 5.635 -8.701 -7.141 1.00 96.06 131 ALA A N 1
ATOM 1038 C CA . ALA A 1 131 ? 5.331 -7.981 -8.372 1.00 96.06 131 ALA A CA 1
ATOM 1039 C C . ALA A 1 131 ? 6.202 -6.720 -8.515 1.00 96.06 131 ALA A C 1
ATOM 1041 O O . ALA A 1 131 ? 6.678 -6.420 -9.610 1.00 96.06 131 ALA A O 1
ATOM 1042 N N . LEU A 1 132 ? 6.442 -5.991 -7.420 1.00 97.12 132 LEU A N 1
ATOM 1043 C CA . LEU A 1 132 ? 7.314 -4.816 -7.411 1.00 97.12 132 LEU A CA 1
ATOM 1044 C C . LEU A 1 132 ? 8.773 -5.188 -7.688 1.00 97.12 132 LEU A C 1
ATOM 1046 O O . LEU A 1 132 ? 9.416 -4.519 -8.495 1.00 97.12 132 LEU A O 1
ATOM 1050 N N . THR A 1 133 ? 9.292 -6.258 -7.086 1.00 96.88 133 THR A N 1
ATOM 1051 C CA . THR A 1 133 ? 10.674 -6.707 -7.321 1.00 96.88 133 THR A CA 1
ATOM 1052 C C . THR A 1 133 ? 10.880 -7.168 -8.766 1.00 96.88 133 THR A C 1
ATOM 1054 O O . THR A 1 133 ? 11.855 -6.760 -9.402 1.00 96.88 133 THR A O 1
ATOM 1057 N N . SER A 1 134 ? 9.922 -7.910 -9.333 1.00 97.38 134 SER A N 1
ATOM 1058 C CA . SER A 1 134 ? 9.906 -8.280 -10.757 1.00 97.38 134 SER A CA 1
ATOM 1059 C C . SER A 1 134 ? 9.876 -7.044 -11.675 1.00 97.38 134 SER A C 1
ATOM 1061 O O . SER A 1 134 ? 10.662 -6.939 -12.621 1.00 97.38 134 SER A O 1
ATOM 1063 N N . ALA A 1 135 ? 9.061 -6.034 -11.346 1.00 97.38 135 ALA A N 1
ATOM 1064 C CA . ALA A 1 135 ? 9.016 -4.778 -12.094 1.00 97.38 135 ALA A CA 1
ATOM 1065 C C . ALA A 1 135 ? 10.343 -3.997 -12.036 1.00 97.38 135 ALA A C 1
ATOM 1067 O O . ALA A 1 135 ? 10.782 -3.448 -13.050 1.00 97.38 135 ALA A O 1
ATOM 1068 N N . LEU A 1 136 ? 11.001 -3.954 -10.869 1.00 97.75 136 LEU A N 1
ATOM 1069 C CA . LEU A 1 136 ? 12.320 -3.332 -10.707 1.00 97.75 136 LEU A CA 1
ATOM 1070 C C . LEU A 1 136 ? 13.387 -4.050 -11.543 1.00 97.75 136 LEU A C 1
ATOM 1072 O O . LEU A 1 136 ? 14.238 -3.387 -12.138 1.00 97.75 136 LEU A O 1
ATOM 1076 N N . ALA A 1 137 ? 13.337 -5.383 -11.621 1.00 97.62 137 ALA A N 1
ATOM 1077 C CA . ALA A 1 137 ? 14.249 -6.170 -12.446 1.00 97.62 137 ALA A CA 1
ATOM 1078 C C . ALA A 1 137 ? 14.069 -5.867 -13.944 1.00 97.62 137 ALA A C 1
ATOM 1080 O O . ALA A 1 137 ? 15.054 -5.588 -14.632 1.00 97.62 137 ALA A O 1
ATOM 1081 N N . ALA A 1 138 ? 12.825 -5.833 -14.431 1.00 98.00 138 ALA A N 1
ATOM 1082 C CA . ALA A 1 138 ? 12.518 -5.480 -15.818 1.00 98.00 138 ALA A CA 1
ATOM 1083 C C . ALA A 1 138 ? 12.961 -4.046 -16.159 1.00 98.00 138 ALA A C 1
ATOM 1085 O O . ALA A 1 138 ? 13.633 -3.825 -17.169 1.00 98.00 138 ALA A O 1
ATOM 1086 N N . LEU A 1 139 ? 12.684 -3.074 -15.279 1.00 97.75 139 LEU A N 1
ATOM 1087 C CA . LEU A 1 139 ? 13.153 -1.700 -15.472 1.00 97.75 139 LEU A CA 1
ATOM 1088 C C . LEU A 1 139 ? 14.683 -1.624 -15.505 1.00 97.75 139 LEU A C 1
ATOM 1090 O O . LEU A 1 139 ? 15.241 -0.940 -16.361 1.00 97.75 139 LEU A O 1
ATOM 1094 N N . ARG A 1 140 ? 15.376 -2.337 -14.609 1.00 97.62 140 ARG A N 1
ATOM 1095 C CA . ARG A 1 140 ? 16.843 -2.385 -14.598 1.00 97.62 140 ARG A CA 1
ATOM 1096 C C . ARG A 1 140 ? 17.397 -2.909 -15.914 1.00 97.62 140 ARG A C 1
ATOM 1098 O O . ARG A 1 140 ? 18.309 -2.296 -16.463 1.00 97.62 140 ARG A O 1
ATOM 1105 N N . ALA A 1 141 ? 16.847 -4.013 -16.412 1.00 97.44 141 ALA A N 1
ATOM 1106 C CA . ALA A 1 141 ? 17.259 -4.602 -17.680 1.00 97.44 141 ALA A CA 1
ATOM 1107 C C . ALA A 1 141 ? 17.027 -3.630 -18.847 1.00 97.44 141 ALA A C 1
ATOM 1109 O O . ALA A 1 141 ? 17.917 -3.434 -19.675 1.00 97.44 141 ALA A O 1
ATOM 1110 N N . TYR A 1 142 ? 15.875 -2.954 -18.874 1.00 97.56 142 TYR A N 1
ATOM 1111 C CA . TYR A 1 142 ? 15.577 -1.940 -19.882 1.00 97.56 142 TYR A CA 1
ATOM 1112 C C . TYR A 1 142 ? 16.572 -0.772 -19.843 1.00 97.56 142 TYR A C 1
ATOM 1114 O O . TYR A 1 142 ? 17.144 -0.425 -20.877 1.00 97.56 142 TYR A O 1
ATOM 1122 N N . LEU A 1 143 ? 16.853 -0.207 -18.666 1.00 96.38 143 LEU A N 1
ATOM 1123 C CA . LEU A 1 143 ? 17.808 0.898 -18.525 1.00 96.38 143 LEU A CA 1
ATOM 1124 C C . LEU A 1 143 ? 19.248 0.480 -18.863 1.00 96.38 143 LEU A C 1
ATOM 1126 O O . LEU A 1 143 ? 20.006 1.276 -19.413 1.00 96.38 143 LEU A O 1
ATOM 1130 N N . ALA A 1 144 ? 19.623 -0.771 -18.588 1.00 95.88 144 ALA A N 1
ATOM 1131 C CA . ALA A 1 144 ? 20.931 -1.318 -18.947 1.00 95.88 144 ALA A CA 1
ATOM 1132 C C . ALA A 1 144 ? 21.078 -1.624 -20.450 1.00 95.88 144 ALA A C 1
ATOM 1134 O O . ALA A 1 144 ? 22.198 -1.749 -20.936 1.00 95.88 144 ALA A O 1
ATOM 1135 N N . SER A 1 145 ? 19.974 -1.719 -21.200 1.00 95.69 145 SER A N 1
ATOM 1136 C CA . SER A 1 145 ? 19.990 -2.087 -22.624 1.00 95.69 145 SER A CA 1
ATOM 1137 C C . SER A 1 145 ? 20.531 -1.002 -23.565 1.00 95.69 145 SER A C 1
ATOM 1139 O O . SER A 1 145 ? 20.693 -1.256 -24.756 1.00 95.69 145 SER A O 1
ATOM 1141 N N . GLY A 1 146 ? 20.746 0.223 -23.071 1.00 92.62 146 GLY A N 1
ATOM 1142 C CA . GLY A 1 146 ? 21.141 1.378 -23.887 1.00 92.62 146 GLY A CA 1
ATOM 1143 C C . GLY A 1 146 ? 20.014 1.974 -24.742 1.00 92.62 146 GLY A C 1
ATOM 1144 O O . GLY A 1 146 ? 20.230 2.976 -25.414 1.00 92.62 146 GLY A O 1
ATOM 1145 N N . ARG A 1 147 ? 18.798 1.406 -24.696 1.00 92.56 147 ARG A N 1
ATOM 1146 C CA . ARG A 1 147 ? 17.617 1.911 -25.426 1.00 92.56 147 ARG A CA 1
ATOM 1147 C C . ARG A 1 147 ? 16.988 3.159 -24.796 1.00 92.56 147 ARG A C 1
ATOM 1149 O O . ARG A 1 147 ? 16.131 3.779 -25.415 1.00 92.56 147 ARG A O 1
ATOM 1156 N N . HIS A 1 148 ? 17.391 3.511 -23.575 1.00 95.06 148 HIS A N 1
ATOM 1157 C CA . HIS A 1 148 ? 16.876 4.655 -22.824 1.00 95.06 148 HIS A CA 1
ATOM 1158 C C . HIS A 1 148 ? 17.983 5.675 -22.570 1.00 95.06 148 HIS A C 1
ATOM 1160 O O . HIS A 1 148 ? 19.009 5.341 -21.976 1.00 95.06 148 HIS A O 1
ATOM 1166 N N . ALA A 1 149 ? 17.769 6.921 -22.988 1.00 93.94 149 ALA A N 1
ATOM 1167 C CA . ALA A 1 149 ? 18.710 8.002 -22.720 1.00 93.94 149 ALA A CA 1
ATOM 1168 C C . ALA A 1 149 ? 18.592 8.483 -21.257 1.00 93.94 149 ALA A C 1
ATOM 1170 O O . ALA A 1 149 ? 17.475 8.679 -20.771 1.00 93.94 149 ALA A O 1
ATOM 1171 N N . PRO A 1 150 ? 19.706 8.716 -20.535 1.00 93.12 150 PRO A N 1
ATOM 1172 C CA . PRO A 1 150 ? 19.666 9.339 -19.211 1.00 93.12 150 PRO A CA 1
ATOM 1173 C C . PRO A 1 150 ? 18.895 10.666 -19.229 1.00 93.12 150 PRO A C 1
ATOM 1175 O O . PRO A 1 150 ? 18.947 11.406 -20.207 1.00 93.12 150 PRO A O 1
ATOM 1178 N N . GLY A 1 151 ? 18.150 10.959 -18.162 1.00 95.06 151 GLY A N 1
ATOM 1179 C CA . GLY A 1 151 ? 17.293 12.152 -18.087 1.00 95.06 151 GLY A CA 1
ATOM 1180 C C . GLY A 1 151 ? 15.973 12.073 -18.873 1.00 95.06 151 GLY A C 1
ATOM 1181 O O . GLY A 1 151 ? 15.072 12.875 -18.606 1.00 95.06 151 GLY A O 1
ATOM 1182 N N . ALA A 1 152 ? 15.814 11.107 -19.789 1.00 96.06 152 ALA A N 1
ATOM 1183 C CA . ALA A 1 152 ? 14.620 10.983 -20.623 1.00 96.06 152 ALA A CA 1
ATOM 1184 C C . ALA A 1 152 ? 13.390 10.480 -19.849 1.00 96.06 152 ALA A C 1
ATOM 1186 O O . ALA A 1 152 ? 13.485 9.899 -18.759 1.00 96.06 152 ALA A O 1
ATOM 1187 N N . GLU A 1 153 ? 12.218 10.726 -20.436 1.00 96.50 153 GLU A N 1
ATOM 1188 C CA . GLU A 1 153 ? 10.933 10.304 -19.888 1.00 96.50 153 GLU A CA 1
ATOM 1189 C C . GLU A 1 153 ? 10.773 8.783 -19.941 1.00 96.50 153 GLU A C 1
ATOM 1191 O O . GLU A 1 153 ? 11.061 8.134 -20.944 1.00 96.50 153 GLU A O 1
ATOM 1196 N N . LEU A 1 154 ? 10.269 8.233 -18.844 1.00 96.94 154 LEU A N 1
ATOM 1197 C CA . LEU A 1 154 ? 9.763 6.876 -18.740 1.00 96.94 154 LEU A CA 1
ATOM 1198 C C . LEU A 1 154 ? 8.228 6.886 -18.826 1.00 96.94 154 LEU A C 1
ATOM 1200 O O . LEU A 1 154 ? 7.611 7.910 -18.513 1.00 96.94 154 LEU A O 1
ATOM 1204 N N . PRO A 1 155 ? 7.594 5.744 -19.154 1.00 95.38 155 PRO A N 1
ATOM 1205 C CA . PRO A 1 155 ? 6.141 5.641 -19.134 1.00 95.38 155 PRO A CA 1
ATOM 1206 C C . PRO A 1 155 ? 5.527 6.169 -17.828 1.00 95.38 155 PRO A C 1
ATOM 1208 O O . PRO A 1 155 ? 6.064 5.975 -16.731 1.00 95.38 155 PRO A O 1
ATOM 1211 N N . GLY A 1 156 ? 4.395 6.855 -17.953 1.00 89.38 156 GLY A N 1
ATOM 1212 C CA . GLY A 1 156 ? 3.747 7.561 -16.856 1.00 89.38 156 GLY A CA 1
ATOM 1213 C C . GLY A 1 156 ? 2.937 6.657 -15.923 1.00 89.38 156 GLY A C 1
ATOM 1214 O O . GLY A 1 156 ? 2.988 5.426 -15.965 1.00 89.38 156 GLY A O 1
ATOM 1215 N N . LYS A 1 157 ? 2.144 7.293 -15.053 1.00 81.62 157 LYS A N 1
ATOM 1216 C CA . LYS A 1 157 ? 1.137 6.606 -14.233 1.00 81.62 157 LYS A CA 1
ATOM 1217 C C . LYS A 1 157 ? -0.142 6.439 -15.054 1.00 81.62 157 LYS A C 1
ATOM 1219 O O . LYS A 1 157 ? -0.852 7.415 -15.273 1.00 81.62 157 LYS A O 1
ATOM 1224 N N . THR A 1 158 ? -0.453 5.217 -15.467 1.00 75.88 158 THR A N 1
ATOM 1225 C CA . THR A 1 158 ? -1.657 4.917 -16.254 1.00 75.88 158 THR A CA 1
ATOM 1226 C C . THR A 1 158 ? -2.140 3.488 -15.996 1.00 75.88 158 THR A C 1
ATOM 1228 O O . THR A 1 158 ? -1.356 2.634 -15.588 1.00 75.88 158 THR A O 1
ATOM 1231 N N . PHE A 1 159 ? -3.445 3.254 -16.169 1.00 80.50 159 PHE A N 1
ATOM 1232 C CA . PHE A 1 159 ? -4.081 1.930 -16.074 1.00 80.50 159 PHE A CA 1
ATOM 1233 C C . PHE A 1 159 ? -3.944 1.119 -17.370 1.00 80.50 159 PHE A C 1
ATOM 1235 O O . PHE A 1 159 ? -4.085 -0.100 -17.362 1.00 80.50 159 PHE A O 1
ATOM 1242 N N . THR A 1 160 ? -3.630 1.796 -18.470 1.00 89.38 160 THR A N 1
ATOM 1243 C CA . THR A 1 160 ? -3.314 1.234 -19.790 1.00 89.38 160 THR A CA 1
ATOM 1244 C C . THR A 1 160 ? -1.873 1.579 -20.158 1.00 89.38 160 THR A C 1
ATOM 1246 O O . THR A 1 160 ? -1.299 2.437 -19.495 1.00 89.38 160 THR A O 1
ATOM 1249 N N . PRO A 1 161 ? -1.274 1.002 -21.211 1.00 93.12 161 PRO A N 1
ATOM 1250 C CA . PRO A 1 161 ? 0.006 1.485 -21.728 1.00 93.12 161 PRO A CA 1
ATOM 1251 C C . PRO A 1 161 ? 0.016 3.011 -21.915 1.00 93.12 161 PRO A C 1
ATOM 1253 O O . PRO A 1 161 ? -0.997 3.606 -22.293 1.00 93.12 161 PRO A O 1
ATOM 1256 N N . THR A 1 162 ? 1.144 3.650 -21.607 1.00 93.88 162 THR A N 1
ATOM 1257 C CA . THR A 1 162 ? 1.312 5.101 -21.766 1.00 93.88 162 THR A CA 1
ATOM 1258 C C . THR A 1 162 ? 1.361 5.418 -23.256 1.00 93.88 162 THR A C 1
ATOM 1260 O O . THR A 1 162 ? 2.129 4.753 -23.956 1.00 93.88 162 THR A O 1
ATOM 1263 N N . PRO A 1 163 ? 0.616 6.428 -23.742 1.00 92.56 163 PRO A N 1
ATOM 1264 C CA . PRO A 1 163 ? 0.693 6.846 -25.136 1.00 92.56 163 PRO A CA 1
ATOM 1265 C C . PRO A 1 163 ? 2.140 7.086 -25.583 1.00 92.56 163 PRO A C 1
ATOM 1267 O O . PRO A 1 163 ? 2.868 7.840 -24.935 1.00 92.56 163 PRO A O 1
ATOM 1270 N N . GLY A 1 164 ? 2.560 6.426 -26.662 1.00 94.25 164 GLY A N 1
ATOM 1271 C CA . GLY A 1 164 ? 3.929 6.480 -27.189 1.00 94.25 164 GLY A CA 1
ATOM 1272 C C . GLY A 1 164 ? 4.910 5.470 -26.577 1.00 94.25 164 GLY A C 1
ATOM 1273 O O . GLY A 1 164 ? 6.058 5.396 -27.013 1.00 94.25 164 GLY A O 1
ATOM 1274 N N . PHE A 1 165 ? 4.485 4.676 -25.593 1.00 95.88 165 PHE A N 1
ATOM 1275 C CA . PHE A 1 165 ? 5.284 3.621 -24.960 1.00 95.88 165 PHE A CA 1
ATOM 1276 C C . PHE A 1 165 ? 4.673 2.220 -25.131 1.00 95.88 165 PHE A C 1
ATOM 1278 O O . PHE A 1 165 ? 5.099 1.269 -24.471 1.00 95.88 165 PHE A O 1
ATOM 1285 N N . GLU A 1 166 ? 3.689 2.054 -26.014 1.00 96.00 166 GLU A N 1
ATOM 1286 C CA . GLU A 1 166 ? 2.936 0.812 -26.210 1.00 96.00 166 GLU A CA 1
ATOM 1287 C C . GLU A 1 166 ? 3.862 -0.359 -26.548 1.00 96.00 166 GLU A C 1
ATOM 1289 O O . GLU A 1 166 ? 3.748 -1.426 -25.947 1.00 96.00 166 GLU A O 1
ATOM 1294 N N . ALA A 1 167 ? 4.843 -0.138 -27.429 1.00 96.31 167 ALA A N 1
ATOM 1295 C CA . ALA A 1 167 ? 5.838 -1.146 -27.799 1.00 96.31 167 ALA A CA 1
ATOM 1296 C C . ALA A 1 167 ? 6.705 -1.610 -26.611 1.00 96.31 167 ALA A C 1
ATOM 1298 O O . ALA A 1 167 ? 7.272 -2.700 -26.647 1.00 96.31 167 ALA A O 1
ATOM 1299 N N . LEU A 1 168 ? 6.816 -0.798 -25.552 1.00 96.75 168 LEU A N 1
ATOM 1300 C CA . LEU A 1 168 ? 7.537 -1.170 -24.336 1.00 96.75 168 LEU A CA 1
ATOM 1301 C C . LEU A 1 168 ? 6.635 -1.858 -23.308 1.00 96.75 168 LEU A C 1
ATOM 1303 O O . LEU A 1 168 ? 7.112 -2.735 -22.596 1.00 96.75 168 LEU A O 1
ATOM 1307 N N . GLN A 1 169 ? 5.364 -1.457 -23.211 1.00 96.38 169 GLN A N 1
ATOM 1308 C CA . GLN A 1 169 ? 4.445 -1.845 -22.131 1.00 96.38 169 GLN A CA 1
ATOM 1309 C C . GLN A 1 169 ? 3.399 -2.906 -22.524 1.00 96.38 169 GLN A C 1
ATOM 1311 O O . GLN A 1 169 ? 2.531 -3.225 -21.711 1.00 96.38 169 GLN A O 1
ATOM 1316 N N . THR A 1 170 ? 3.458 -3.465 -23.735 1.00 94.69 170 THR A N 1
ATOM 1317 C CA . THR A 1 170 ? 2.530 -4.508 -24.213 1.00 94.69 170 THR A CA 1
ATOM 1318 C C . THR A 1 170 ? 3.259 -5.779 -24.638 1.00 94.69 170 THR A C 1
ATOM 1320 O O . THR A 1 170 ? 4.435 -5.729 -24.993 1.00 94.69 170 THR A O 1
ATOM 1323 N N . GLY A 1 171 ? 2.560 -6.921 -24.598 1.00 92.56 171 GLY A N 1
ATOM 1324 C CA . GLY A 1 171 ? 3.089 -8.218 -25.031 1.00 92.56 171 GLY A CA 1
ATOM 1325 C C . GLY A 1 171 ? 4.434 -8.552 -24.382 1.00 92.56 171 GLY A C 1
ATOM 1326 O O . GLY A 1 171 ? 4.550 -8.578 -23.156 1.00 92.56 171 GLY A O 1
ATOM 1327 N N . ASP A 1 172 ? 5.446 -8.757 -25.228 1.00 94.62 172 ASP A N 1
ATOM 1328 C CA . ASP A 1 172 ? 6.833 -9.034 -24.838 1.00 94.62 172 ASP A CA 1
ATOM 1329 C C . ASP A 1 172 ? 7.735 -7.788 -24.784 1.00 94.62 172 ASP A C 1
ATOM 1331 O O . ASP A 1 172 ? 8.963 -7.894 -24.761 1.00 94.62 172 ASP A O 1
ATOM 1335 N N . GLY A 1 173 ? 7.144 -6.590 -24.755 1.00 96.75 173 GLY A N 1
ATOM 1336 C CA . GLY A 1 173 ? 7.875 -5.336 -24.617 1.00 96.75 173 GLY A CA 1
ATOM 1337 C C . GLY A 1 173 ? 8.771 -5.325 -23.366 1.00 96.75 173 GLY A C 1
ATOM 1338 O O . GLY A 1 173 ? 8.405 -5.896 -22.335 1.00 96.75 173 GLY A O 1
ATOM 1339 N N . PRO A 1 174 ? 9.948 -4.671 -23.403 1.00 97.25 174 PRO A N 1
ATOM 1340 C CA . PRO A 1 174 ? 10.941 -4.732 -22.322 1.00 97.25 174 PRO A CA 1
ATOM 1341 C C . PRO A 1 174 ? 10.497 -4.084 -20.999 1.00 97.25 174 PRO A C 1
ATOM 1343 O O . PRO A 1 174 ? 11.158 -4.267 -19.982 1.00 97.25 174 PRO A O 1
ATOM 1346 N N . LEU A 1 175 ? 9.400 -3.323 -20.998 1.00 97.38 175 LEU A N 1
ATOM 1347 C CA . LEU A 1 175 ? 8.755 -2.775 -19.803 1.00 97.38 175 LEU A CA 1
ATOM 1348 C C . LEU A 1 175 ? 7.458 -3.528 -19.492 1.00 97.38 175 LEU A C 1
ATOM 1350 O O . LEU A 1 175 ? 6.454 -2.941 -19.085 1.00 97.38 175 LEU A O 1
ATOM 1354 N N . THR A 1 176 ? 7.502 -4.846 -19.645 1.00 97.38 176 THR A N 1
ATOM 1355 C CA . THR A 1 176 ? 6.520 -5.786 -19.109 1.00 97.38 176 THR A CA 1
ATOM 1356 C C . THR A 1 176 ? 7.235 -6.791 -18.216 1.00 97.38 176 THR A C 1
ATOM 1358 O O . THR A 1 176 ? 8.412 -7.088 -18.416 1.00 97.38 176 THR A O 1
ATOM 1361 N N . HIS A 1 177 ? 6.543 -7.287 -17.198 1.00 97.12 177 HIS A N 1
ATOM 1362 C CA . HIS A 1 177 ? 7.097 -8.248 -16.256 1.00 97.12 177 HIS A CA 1
ATOM 1363 C C . HIS A 1 177 ? 6.046 -9.290 -15.874 1.00 97.12 177 HIS A C 1
ATOM 1365 O O . HIS A 1 177 ? 4.843 -9.008 -15.893 1.00 97.12 177 HIS A O 1
ATOM 1371 N N . GLU A 1 178 ? 6.507 -10.494 -15.544 1.00 96.50 178 GLU A N 1
ATOM 1372 C CA . GLU A 1 178 ? 5.651 -11.544 -15.000 1.00 96.50 178 GLU A CA 1
ATOM 1373 C C . GLU A 1 178 ? 5.344 -11.248 -13.527 1.00 96.50 178 GLU A C 1
ATOM 1375 O O . GLU A 1 178 ? 6.197 -10.749 -12.779 1.00 96.50 178 GLU A O 1
ATOM 1380 N N . PHE A 1 179 ? 4.116 -11.536 -13.116 1.00 95.00 179 PHE A N 1
ATOM 1381 C CA . PHE A 1 179 ? 3.703 -11.550 -11.720 1.00 95.00 179 PHE A CA 1
ATOM 1382 C C . PHE A 1 179 ? 2.857 -12.792 -11.450 1.00 95.00 179 PHE A C 1
ATOM 1384 O O . PHE A 1 179 ? 2.251 -13.354 -12.365 1.00 95.00 179 PHE A O 1
ATOM 1391 N N . GLU A 1 180 ? 2.807 -13.197 -10.185 1.00 95.00 180 GLU A N 1
ATOM 1392 C CA . GLU A 1 180 ? 2.012 -14.333 -9.739 1.00 95.00 180 GLU A CA 1
ATOM 1393 C C . GLU A 1 180 ? 0.900 -13.867 -8.795 1.00 95.00 180 GLU A C 1
ATOM 1395 O O . GLU A 1 180 ? 1.128 -13.027 -7.925 1.00 95.00 180 GLU A O 1
ATOM 1400 N N . LEU A 1 181 ? -0.306 -14.408 -8.969 1.00 94.81 181 LEU A N 1
ATOM 1401 C CA . LEU A 1 181 ? -1.434 -14.192 -8.069 1.00 94.81 181 LEU A CA 1
ATOM 1402 C C . LEU A 1 181 ? -2.254 -15.475 -7.946 1.00 94.81 181 LEU A C 1
ATOM 1404 O O . LEU A 1 181 ? -2.755 -16.002 -8.939 1.00 94.81 181 LEU A O 1
ATOM 1408 N N . GLY A 1 182 ? -2.399 -15.992 -6.724 1.00 91.12 182 GLY A N 1
ATOM 1409 C CA . GLY A 1 182 ? -3.143 -17.233 -6.481 1.00 91.12 182 GLY A CA 1
ATOM 1410 C C . GLY A 1 182 ? -2.601 -18.437 -7.265 1.00 91.12 182 GLY A C 1
ATOM 1411 O O . GLY A 1 182 ? -3.390 -19.253 -7.735 1.00 91.12 182 GLY A O 1
ATOM 1412 N N . GLY A 1 183 ? -1.278 -18.515 -7.461 1.00 92.62 183 GLY A N 1
ATOM 1413 C CA . GLY A 1 183 ? -0.611 -19.566 -8.241 1.00 92.62 183 GLY A CA 1
ATOM 1414 C C . GLY A 1 183 ? -0.720 -19.413 -9.763 1.00 92.62 183 GLY A C 1
ATOM 1415 O O . GLY A 1 183 ? -0.238 -20.269 -10.501 1.00 92.62 183 GLY A O 1
ATOM 1416 N N . LEU A 1 184 ? -1.363 -18.349 -10.253 1.00 95.50 184 LEU A N 1
ATOM 1417 C CA . LEU A 1 184 ? -1.468 -18.043 -11.679 1.00 95.50 184 LEU A CA 1
ATOM 1418 C C . LEU A 1 184 ? -0.434 -16.996 -12.067 1.00 95.50 184 LEU A C 1
ATOM 1420 O O . LEU A 1 184 ? -0.271 -16.004 -11.359 1.00 95.50 184 LEU A O 1
ATOM 1424 N N . ARG A 1 185 ? 0.206 -17.189 -13.219 1.00 95.50 185 ARG A N 1
ATOM 1425 C CA . ARG A 1 185 ? 1.193 -16.261 -13.772 1.00 95.50 185 ARG A CA 1
ATOM 1426 C C . ARG A 1 185 ? 0.620 -15.517 -14.959 1.00 95.50 185 ARG A C 1
ATOM 1428 O O . ARG A 1 185 ? 0.032 -16.129 -15.843 1.00 95.50 185 ARG A O 1
ATOM 1435 N N . GLU A 1 186 ? 0.811 -14.207 -14.964 1.00 94.56 186 GLU A N 1
ATOM 1436 C CA . GLU A 1 186 ? 0.415 -13.315 -16.052 1.00 94.56 186 GLU A CA 1
ATOM 1437 C C . GLU A 1 186 ? 1.462 -12.217 -16.230 1.00 94.56 186 GLU A C 1
ATOM 1439 O O . GLU A 1 186 ? 2.331 -12.001 -15.380 1.00 94.56 186 GLU A O 1
ATOM 1444 N N . ARG A 1 187 ? 1.361 -11.480 -17.336 1.00 94.56 187 ARG A N 1
ATOM 1445 C CA . ARG A 1 187 ? 2.216 -10.320 -17.598 1.00 94.56 187 ARG A CA 1
ATOM 1446 C C . ARG A 1 187 ? 1.476 -9.024 -17.340 1.00 94.56 187 ARG A C 1
ATOM 1448 O O . ARG A 1 187 ? 0.293 -8.884 -17.642 1.00 94.56 187 ARG A O 1
ATOM 1455 N N . ARG A 1 188 ? 2.203 -8.034 -16.835 1.00 93.44 188 ARG A N 1
ATOM 1456 C CA . ARG A 1 188 ? 1.712 -6.662 -16.698 1.00 93.44 188 ARG A CA 1
ATOM 1457 C C . ARG A 1 188 ? 2.794 -5.660 -17.067 1.00 93.44 188 ARG A C 1
ATOM 1459 O O . ARG A 1 188 ? 3.985 -5.965 -17.020 1.00 93.44 188 ARG A O 1
ATOM 1466 N N . MET A 1 189 ? 2.378 -4.447 -17.411 1.00 95.88 189 MET A N 1
ATOM 1467 C CA . MET A 1 189 ? 3.316 -3.355 -17.651 1.00 95.88 189 MET A CA 1
ATOM 1468 C C . MET A 1 189 ? 4.062 -2.964 -16.372 1.00 95.88 189 MET A C 1
ATOM 1470 O O . MET A 1 189 ? 3.487 -2.906 -15.280 1.00 95.88 189 MET A O 1
ATOM 1474 N N . VAL A 1 190 ? 5.337 -2.624 -16.532 1.00 96.81 190 VAL A N 1
ATOM 1475 C CA . VAL A 1 190 ? 6.120 -1.903 -15.531 1.00 96.81 190 VAL A CA 1
ATOM 1476 C C . VAL A 1 190 ? 5.555 -0.489 -15.426 1.00 96.81 190 VAL A C 1
ATOM 1478 O O . VAL A 1 190 ? 5.368 0.189 -16.438 1.00 96.81 190 VAL A O 1
ATOM 1481 N N . VAL A 1 191 ? 5.305 -0.036 -14.196 1.00 95.75 191 VAL A N 1
ATOM 1482 C CA . VAL A 1 191 ? 4.810 1.315 -13.897 1.00 95.75 191 VAL A CA 1
ATOM 1483 C C . VAL A 1 191 ? 5.899 2.078 -13.129 1.00 95.75 191 VAL A C 1
ATOM 1485 O O . VAL A 1 191 ? 6.005 1.925 -11.910 1.00 95.75 191 VAL A O 1
ATOM 1488 N N . PRO A 1 192 ? 6.711 2.919 -13.799 1.00 95.75 192 PRO A N 1
ATOM 1489 C CA . PRO A 1 192 ? 7.822 3.661 -13.186 1.00 95.75 192 PRO A CA 1
ATOM 1490 C C . PRO A 1 192 ? 7.431 4.540 -11.990 1.00 95.75 192 PRO A C 1
ATOM 1492 O O . PRO A 1 192 ? 8.249 4.798 -11.109 1.00 95.75 192 PRO A O 1
ATOM 1495 N N . TYR A 1 193 ? 6.165 4.958 -11.898 1.00 95.56 193 TYR A N 1
ATOM 1496 C CA . TYR A 1 193 ? 5.643 5.647 -10.716 1.00 95.56 193 TYR A CA 1
ATOM 1497 C C . TYR A 1 193 ? 5.798 4.828 -9.418 1.00 95.56 193 TYR A C 1
ATOM 1499 O O . TYR A 1 193 ? 5.991 5.411 -8.352 1.00 95.56 193 TYR A O 1
ATOM 1507 N N . HIS A 1 194 ? 5.786 3.491 -9.484 1.00 95.12 194 HIS A N 1
ATOM 1508 C CA . HIS A 1 194 ? 6.066 2.644 -8.320 1.00 95.12 194 HIS A CA 1
ATOM 1509 C C . HIS A 1 194 ? 7.492 2.837 -7.797 1.00 95.12 194 HIS A C 1
ATOM 1511 O O . HIS A 1 194 ? 7.693 2.856 -6.589 1.00 95.12 194 HIS A O 1
ATOM 1517 N N . VAL A 1 195 ? 8.465 3.070 -8.680 1.00 96.38 195 VAL A N 1
ATOM 1518 C CA . VAL A 1 195 ? 9.854 3.356 -8.287 1.00 96.38 195 VAL A CA 1
ATOM 1519 C C . VAL A 1 195 ? 9.938 4.681 -7.537 1.00 96.38 195 VAL A C 1
ATOM 1521 O O . VAL A 1 195 ? 10.571 4.764 -6.488 1.00 96.38 195 VAL A O 1
ATOM 1524 N N . TRP A 1 196 ? 9.217 5.698 -8.017 1.00 96.19 196 TRP A N 1
ATOM 1525 C CA . TRP A 1 196 ? 9.115 6.980 -7.320 1.00 96.19 196 TRP A CA 1
ATOM 1526 C C . TRP A 1 196 ? 8.516 6.832 -5.911 1.00 96.19 196 TRP A C 1
ATOM 1528 O O . TRP A 1 196 ? 8.990 7.472 -4.974 1.00 96.19 196 TRP A O 1
ATOM 1538 N N . MET A 1 197 ? 7.506 5.972 -5.731 1.00 95.19 197 MET A N 1
ATOM 1539 C CA . MET A 1 197 ? 6.947 5.682 -4.403 1.00 95.19 197 MET A CA 1
ATOM 1540 C C . MET A 1 197 ? 7.918 4.890 -3.521 1.00 95.19 197 MET A C 1
ATOM 1542 O O . MET A 1 197 ? 8.102 5.241 -2.357 1.00 95.19 197 MET A O 1
ATOM 1546 N N . LEU A 1 198 ? 8.582 3.872 -4.073 1.00 97.00 198 LEU A N 1
ATOM 1547 C CA . LEU A 1 198 ? 9.562 3.059 -3.351 1.00 97.00 198 LEU A CA 1
ATOM 1548 C C . LEU A 1 198 ? 10.768 3.877 -2.881 1.00 97.00 198 LEU A C 1
ATOM 1550 O O . LEU A 1 198 ? 11.274 3.623 -1.798 1.00 97.00 198 LEU A O 1
ATOM 1554 N N . GLN A 1 199 ? 11.191 4.903 -3.624 1.00 96.94 199 GLN A N 1
ATOM 1555 C CA . GLN A 1 199 ? 12.226 5.834 -3.157 1.00 96.94 199 GLN A CA 1
ATOM 1556 C C . GLN A 1 199 ? 11.843 6.532 -1.851 1.00 96.94 199 GLN A C 1
ATOM 1558 O O . GLN A 1 199 ? 12.680 6.651 -0.965 1.00 96.94 199 GLN A O 1
ATOM 1563 N N . ARG A 1 200 ? 10.578 6.948 -1.712 1.00 95.50 200 ARG A N 1
ATOM 1564 C CA . ARG A 1 200 ? 10.086 7.585 -0.481 1.00 95.50 200 ARG A CA 1
ATOM 1565 C C . ARG A 1 200 ? 10.088 6.600 0.683 1.00 95.50 200 ARG A C 1
ATOM 1567 O O . ARG A 1 200 ? 10.448 6.970 1.792 1.00 95.50 200 ARG A O 1
ATOM 1574 N N . LEU A 1 201 ? 9.710 5.348 0.419 1.00 95.88 201 LEU A N 1
ATOM 1575 C CA . LEU A 1 201 ? 9.795 4.280 1.412 1.00 95.88 201 LEU A CA 1
ATOM 1576 C C . LEU A 1 201 ? 11.253 4.016 1.818 1.00 95.88 201 LEU A C 1
ATOM 1578 O O . LEU A 1 201 ? 11.535 3.890 3.002 1.00 95.88 201 LEU A O 1
ATOM 1582 N N . ALA A 1 202 ? 12.181 3.996 0.859 1.00 96.81 202 ALA A N 1
ATOM 1583 C CA . ALA A 1 202 ? 13.606 3.821 1.126 1.00 96.81 202 ALA A CA 1
ATOM 1584 C C . ALA A 1 202 ? 14.169 4.943 2.007 1.00 96.81 202 ALA A C 1
ATOM 1586 O O . ALA A 1 202 ? 14.969 4.670 2.897 1.00 96.81 202 ALA A O 1
ATOM 1587 N N . ASP A 1 203 ? 13.740 6.189 1.783 1.00 96.12 203 ASP A N 1
ATOM 1588 C CA . ASP A 1 203 ? 14.149 7.329 2.605 1.00 96.12 203 ASP A CA 1
ATOM 1589 C C . ASP A 1 203 ? 13.649 7.178 4.054 1.00 96.12 203 ASP A C 1
ATOM 1591 O O . ASP A 1 203 ? 14.453 7.281 4.978 1.00 96.12 203 ASP A O 1
ATOM 1595 N N . VAL A 1 204 ? 12.377 6.806 4.256 1.00 95.31 204 VAL A N 1
ATOM 1596 C CA . VAL A 1 204 ? 11.818 6.545 5.599 1.00 95.31 204 VAL A CA 1
ATOM 1597 C C . VAL A 1 204 ? 12.530 5.382 6.291 1.00 95.31 204 VAL A C 1
ATOM 1599 O O . VAL A 1 204 ? 12.915 5.498 7.450 1.00 95.31 204 VAL A O 1
ATOM 1602 N N . ILE A 1 205 ? 12.760 4.266 5.592 1.00 96.19 205 ILE A N 1
ATOM 1603 C CA . ILE A 1 205 ? 13.467 3.113 6.168 1.00 96.19 205 ILE A CA 1
ATOM 1604 C C . ILE A 1 205 ? 14.878 3.511 6.590 1.00 96.19 205 ILE A C 1
ATOM 1606 O O . ILE A 1 205 ? 15.291 3.165 7.695 1.00 96.19 205 ILE A O 1
ATOM 1610 N N . ARG A 1 206 ? 15.601 4.263 5.748 1.00 96.06 206 ARG A N 1
ATOM 1611 C CA . ARG A 1 206 ? 16.955 4.746 6.051 1.00 96.06 206 ARG A CA 1
ATOM 1612 C C . ARG A 1 206 ? 16.981 5.556 7.347 1.00 96.06 206 ARG A C 1
ATOM 1614 O O . ARG A 1 206 ? 17.890 5.369 8.150 1.00 96.06 206 ARG A O 1
ATOM 1621 N N . GLU A 1 207 ? 15.988 6.418 7.555 1.00 96.00 207 GLU A N 1
ATOM 1622 C CA . GLU A 1 207 ? 15.839 7.201 8.785 1.00 96.00 207 GLU A CA 1
ATOM 1623 C C . GLU A 1 207 ? 15.523 6.308 9.995 1.00 96.00 207 GLU A C 1
ATOM 1625 O O . GLU A 1 207 ? 16.186 6.416 11.027 1.00 96.00 207 GLU A O 1
ATOM 1630 N N . CYS A 1 208 ? 14.579 5.370 9.867 1.00 94.62 208 CYS A N 1
ATOM 1631 C CA . CYS A 1 208 ? 14.197 4.476 10.964 1.00 94.62 208 CYS A CA 1
ATOM 1632 C C . CYS A 1 208 ? 15.345 3.560 11.421 1.00 94.62 208 CYS A C 1
ATOM 1634 O O . CYS A 1 208 ? 15.483 3.291 12.614 1.00 94.62 208 CYS A O 1
ATOM 1636 N N . VAL A 1 209 ? 16.192 3.094 10.498 1.00 96.56 209 VAL A N 1
ATOM 1637 C CA . VAL A 1 209 ? 17.310 2.178 10.805 1.00 96.56 209 VAL A CA 1
ATOM 1638 C C . VAL A 1 209 ? 18.634 2.897 11.086 1.00 96.56 209 VAL A C 1
ATOM 1640 O O . VAL A 1 209 ? 19.669 2.241 11.218 1.00 96.56 209 VAL A O 1
ATOM 1643 N N . ALA A 1 210 ? 18.621 4.231 11.194 1.00 96.00 210 ALA A N 1
ATOM 1644 C CA . ALA A 1 210 ? 19.817 5.036 11.452 1.00 96.00 210 ALA A CA 1
ATOM 1645 C C . ALA A 1 210 ? 20.414 4.806 12.853 1.00 96.00 210 ALA A C 1
ATOM 1647 O O . ALA A 1 210 ? 21.594 5.071 13.079 1.00 96.00 210 ALA A O 1
ATOM 1648 N N . THR A 1 211 ? 19.614 4.302 13.797 1.00 96.25 211 THR A N 1
ATOM 1649 C CA . THR A 1 211 ? 20.049 3.967 15.159 1.00 96.25 211 THR A CA 1
ATOM 1650 C C . THR A 1 211 ? 19.982 2.460 15.393 1.00 96.25 211 THR A C 1
ATOM 1652 O O . THR A 1 211 ? 19.145 1.775 14.809 1.00 96.25 211 THR A O 1
ATOM 1655 N N . GLY A 1 212 ? 20.829 1.931 16.284 1.00 96.25 212 GLY A N 1
ATOM 1656 C CA . GLY A 1 212 ? 20.793 0.513 16.669 1.00 96.25 212 GLY A CA 1
ATOM 1657 C C . GLY A 1 212 ? 19.412 0.046 17.168 1.00 96.25 212 GLY A C 1
ATOM 1658 O O . GLY A 1 212 ? 18.906 -0.951 16.656 1.00 96.25 212 GLY A O 1
ATOM 1659 N N . PRO A 1 213 ? 18.759 0.771 18.101 1.00 95.19 213 PRO A N 1
ATOM 1660 C CA . PRO A 1 213 ? 17.409 0.434 18.555 1.00 95.19 213 PRO A CA 1
ATOM 1661 C C . PRO A 1 213 ? 16.351 0.500 17.447 1.00 95.19 213 PRO A C 1
ATOM 1663 O O . PRO A 1 213 ? 15.539 -0.415 17.335 1.00 95.19 213 PRO A O 1
ATOM 1666 N N . GLY A 1 214 ? 16.375 1.542 16.606 1.00 94.81 214 GLY A N 1
ATOM 1667 C CA . GLY A 1 214 ? 15.433 1.678 15.492 1.00 94.81 214 GLY A CA 1
ATOM 1668 C C . GLY A 1 214 ? 15.594 0.561 14.460 1.00 94.81 214 GLY A C 1
ATOM 1669 O O . GLY A 1 214 ? 14.614 -0.062 14.059 1.00 94.81 214 GLY A O 1
ATOM 1670 N N . ARG A 1 215 ? 16.842 0.208 14.122 1.00 96.44 215 ARG A N 1
ATOM 1671 C CA . ARG A 1 215 ? 17.150 -0.953 13.279 1.00 96.44 215 ARG A CA 1
ATOM 1672 C C . ARG A 1 215 ? 16.582 -2.242 13.868 1.00 96.44 215 ARG A C 1
ATOM 1674 O O . ARG A 1 215 ? 15.892 -2.952 13.149 1.00 96.44 215 ARG A O 1
ATOM 1681 N N . ALA A 1 216 ? 16.815 -2.519 15.151 1.00 96.31 216 ALA A N 1
ATOM 1682 C CA . ALA A 1 216 ? 16.314 -3.735 15.794 1.00 96.31 216 ALA A CA 1
ATOM 1683 C C . ALA A 1 216 ? 14.775 -3.824 15.777 1.00 96.31 216 ALA A C 1
ATOM 1685 O O . ALA A 1 216 ? 14.226 -4.898 15.540 1.00 96.31 216 ALA A O 1
ATOM 1686 N N . GLN A 1 217 ? 14.070 -2.703 15.980 1.00 94.31 217 GLN A N 1
ATOM 1687 C CA . GLN A 1 217 ? 12.604 -2.664 15.910 1.00 94.31 217 GLN A CA 1
ATOM 1688 C C . GLN A 1 217 ? 12.081 -2.938 14.495 1.00 94.31 217 GLN A C 1
ATOM 1690 O O . GLN A 1 217 ? 11.190 -3.768 14.321 1.00 94.31 217 GLN A O 1
ATOM 1695 N N . ILE A 1 218 ? 12.647 -2.275 13.482 1.00 95.75 218 ILE A N 1
ATOM 1696 C CA . ILE A 1 218 ? 12.235 -2.463 12.085 1.00 95.75 218 ILE A CA 1
ATOM 1697 C C . ILE A 1 218 ? 12.594 -3.868 11.590 1.00 95.75 218 ILE A C 1
ATOM 1699 O O . ILE A 1 218 ? 11.768 -4.511 10.949 1.00 95.75 218 ILE A O 1
ATOM 1703 N N . GLU A 1 219 ? 13.782 -4.384 11.916 1.00 96.88 219 GLU A N 1
ATOM 1704 C CA . GLU A 1 219 ? 14.181 -5.763 11.601 1.00 96.88 219 GLU A CA 1
ATOM 1705 C C . GLU A 1 219 ? 13.252 -6.789 12.255 1.00 96.88 219 GLU A C 1
ATOM 1707 O O . GLU A 1 219 ? 12.884 -7.768 11.604 1.00 96.88 219 GLU A O 1
ATOM 1712 N N . GLY A 1 220 ? 12.854 -6.554 13.510 1.00 95.94 220 GLY A N 1
ATOM 1713 C CA . GLY A 1 220 ? 11.887 -7.384 14.224 1.00 95.94 220 GLY A CA 1
ATOM 1714 C C . GLY A 1 220 ? 10.525 -7.401 13.534 1.00 95.94 220 GLY A C 1
ATOM 1715 O O . GLY A 1 220 ? 10.013 -8.473 13.234 1.00 95.94 220 GLY A O 1
ATOM 1716 N N . LEU A 1 221 ? 9.977 -6.228 13.200 1.00 95.38 221 LEU A N 1
ATOM 1717 C CA . LEU A 1 221 ? 8.699 -6.120 12.490 1.00 95.38 221 LEU A CA 1
ATOM 1718 C C . LEU A 1 221 ? 8.747 -6.782 11.106 1.00 95.38 221 LEU A C 1
ATOM 1720 O O . LEU A 1 221 ? 7.842 -7.523 10.737 1.00 95.38 221 LEU A O 1
ATOM 1724 N N . LEU A 1 222 ? 9.794 -6.514 10.323 1.00 96.94 222 LEU A N 1
ATOM 1725 C CA . LEU A 1 222 ? 9.920 -7.032 8.959 1.00 96.94 222 LEU A CA 1
ATOM 1726 C C . LEU A 1 222 ? 10.202 -8.538 8.912 1.00 96.94 222 LEU A C 1
ATOM 1728 O O . LEU A 1 222 ? 9.970 -9.160 7.876 1.00 96.94 222 LEU A O 1
ATOM 1732 N N . ALA A 1 223 ? 10.690 -9.133 10.003 1.00 96.69 223 ALA A N 1
ATOM 1733 C CA . ALA A 1 223 ? 10.896 -10.576 10.098 1.00 96.69 223 ALA A CA 1
ATOM 1734 C C . ALA A 1 223 ? 9.581 -11.375 10.133 1.00 96.69 223 ALA A C 1
ATOM 1736 O O . ALA A 1 223 ? 9.603 -12.558 9.800 1.00 96.69 223 ALA A O 1
ATOM 1737 N N . GLU A 1 224 ? 8.454 -10.738 10.466 1.00 96.06 224 GLU A N 1
ATOM 1738 C CA . GLU A 1 224 ? 7.119 -11.357 10.458 1.00 96.06 224 GLU A CA 1
ATOM 1739 C C . GLU A 1 224 ? 6.599 -11.635 9.036 1.00 96.06 224 GLU A C 1
ATOM 1741 O O . GLU A 1 224 ? 5.628 -12.369 8.856 1.00 96.06 224 GLU A O 1
ATOM 1746 N N . PHE A 1 225 ? 7.229 -11.057 8.007 1.00 97.25 225 PHE A N 1
ATOM 1747 C CA . PHE A 1 225 ? 6.748 -11.128 6.631 1.00 97.25 225 PHE A CA 1
ATOM 1748 C C . PHE A 1 225 ? 7.733 -11.842 5.708 1.00 97.25 225 PHE A C 1
ATOM 1750 O O . PHE A 1 225 ? 8.936 -11.564 5.692 1.00 97.25 225 PHE A O 1
ATOM 1757 N N . THR A 1 226 ? 7.209 -12.719 4.852 1.00 94.44 226 THR A N 1
ATOM 1758 C CA . THR A 1 226 ? 8.008 -13.350 3.792 1.00 94.44 226 THR A CA 1
ATOM 1759 C C . THR A 1 226 ? 8.536 -12.278 2.835 1.00 94.44 226 THR A C 1
ATOM 1761 O O . THR A 1 226 ? 7.758 -11.520 2.267 1.00 94.44 226 THR A O 1
ATOM 1764 N N . GLY A 1 227 ? 9.860 -12.189 2.674 1.00 93.81 227 GLY A N 1
ATOM 1765 C CA . GLY A 1 227 ? 10.504 -11.129 1.883 1.00 93.81 227 GLY A CA 1
ATOM 1766 C C . GLY A 1 227 ? 10.527 -9.753 2.563 1.00 93.81 227 GLY A C 1
ATOM 1767 O O . GLY A 1 227 ? 10.989 -8.783 1.970 1.00 93.81 227 GLY A O 1
ATOM 1768 N N . GLY A 1 228 ? 10.077 -9.637 3.819 1.00 96.38 228 GLY A N 1
ATOM 1769 C CA . GLY A 1 228 ? 10.006 -8.356 4.524 1.00 96.38 228 GLY A CA 1
ATOM 1770 C C . GLY A 1 228 ? 11.361 -7.674 4.692 1.00 96.38 228 GLY A C 1
ATOM 1771 O O . GLY A 1 228 ? 11.477 -6.461 4.518 1.00 96.38 228 GLY A O 1
ATOM 1772 N N . ARG A 1 229 ? 12.415 -8.455 4.956 1.00 96.19 229 ARG A N 1
ATOM 1773 C CA . ARG A 1 229 ? 13.785 -7.941 5.124 1.00 96.19 229 ARG A CA 1
ATOM 1774 C C . ARG A 1 229 ? 14.371 -7.319 3.860 1.00 96.19 229 ARG A C 1
ATOM 1776 O O . ARG A 1 229 ? 15.280 -6.505 3.985 1.00 96.19 229 ARG A O 1
ATOM 1783 N N . ASP A 1 230 ? 13.831 -7.612 2.679 1.00 95.88 230 ASP A N 1
ATOM 1784 C CA . ASP A 1 230 ? 14.289 -6.999 1.428 1.00 95.88 230 ASP A CA 1
ATOM 1785 C C . ASP A 1 230 ? 14.130 -5.470 1.454 1.00 95.88 230 ASP A C 1
ATOM 1787 O O . ASP A 1 230 ? 14.879 -4.745 0.799 1.00 95.88 230 ASP A O 1
ATOM 1791 N N . LEU A 1 231 ? 13.178 -4.961 2.246 1.00 96.19 231 LEU A N 1
ATOM 1792 C CA . LEU A 1 231 ? 12.969 -3.529 2.426 1.00 96.19 231 LEU A CA 1
ATOM 1793 C C . LEU A 1 231 ? 14.158 -2.823 3.095 1.00 96.19 231 LEU A C 1
ATOM 1795 O O . LEU A 1 231 ? 14.384 -1.644 2.826 1.00 96.19 231 LEU A O 1
ATOM 1799 N N . LEU A 1 232 ? 14.957 -3.528 3.902 1.00 96.44 232 LEU A N 1
ATOM 1800 C CA . LEU A 1 232 ? 16.184 -2.980 4.497 1.00 96.44 232 LEU A CA 1
ATOM 1801 C C . LEU A 1 232 ? 17.255 -2.696 3.433 1.00 96.44 232 LEU A C 1
ATOM 1803 O O . LEU A 1 232 ? 18.047 -1.769 3.582 1.00 96.44 232 LEU A O 1
ATOM 1807 N N . GLU A 1 233 ? 17.220 -3.443 2.329 1.00 95.12 233 GLU A N 1
ATOM 1808 C CA . GLU A 1 233 ? 18.136 -3.322 1.192 1.00 95.12 233 GLU A CA 1
ATOM 1809 C C . GLU A 1 233 ? 17.529 -2.504 0.037 1.00 95.12 233 GLU A C 1
ATOM 1811 O O . GLU A 1 233 ? 18.091 -2.432 -1.062 1.00 95.12 233 GLU A O 1
ATOM 1816 N N . LEU A 1 234 ? 16.382 -1.851 0.263 1.00 95.44 234 LEU A N 1
ATOM 1817 C CA . LEU A 1 234 ? 15.638 -1.152 -0.785 1.00 95.44 234 LEU A CA 1
ATOM 1818 C C . LEU A 1 234 ? 16.454 -0.028 -1.439 1.00 95.44 234 LEU A C 1
ATOM 1820 O O . LEU A 1 234 ? 16.371 0.167 -2.651 1.00 95.44 234 LEU A O 1
ATOM 1824 N N . ASP A 1 235 ? 17.280 0.693 -0.678 1.00 94.19 235 ASP A N 1
ATOM 1825 C CA . ASP A 1 235 ? 18.143 1.739 -1.240 1.00 94.19 235 ASP A CA 1
ATOM 1826 C C . ASP A 1 235 ? 19.158 1.165 -2.246 1.00 94.19 235 ASP A C 1
ATOM 1828 O O . ASP A 1 235 ? 19.325 1.693 -3.351 1.00 94.19 235 ASP A O 1
ATOM 1832 N N . ALA A 1 236 ? 19.764 0.021 -1.909 1.00 94.44 236 ALA A N 1
ATOM 1833 C CA . ALA A 1 236 ? 20.656 -0.708 -2.803 1.00 94.44 236 ALA A CA 1
ATOM 1834 C C . ALA A 1 236 ? 19.897 -1.239 -4.029 1.00 94.44 236 ALA A C 1
ATOM 1836 O O . ALA A 1 236 ? 20.368 -1.082 -5.161 1.00 94.44 236 ALA A O 1
ATOM 1837 N N . ALA A 1 237 ? 18.690 -1.777 -3.831 1.00 94.94 237 ALA A N 1
ATOM 1838 C CA . ALA A 1 237 ? 17.821 -2.226 -4.914 1.00 94.94 237 ALA A CA 1
ATOM 1839 C C . ALA A 1 237 ? 17.404 -1.077 -5.853 1.00 94.94 237 ALA A C 1
ATOM 1841 O O . ALA A 1 237 ? 17.238 -1.290 -7.050 1.00 94.94 237 ALA A O 1
ATOM 1842 N N . LEU A 1 238 ? 17.291 0.162 -5.376 1.00 96.19 238 LEU A N 1
ATOM 1843 C CA . LEU A 1 238 ? 16.940 1.319 -6.209 1.00 96.19 238 LEU A CA 1
ATOM 1844 C C . LEU A 1 238 ? 18.147 1.974 -6.898 1.00 96.19 238 LEU A C 1
ATOM 1846 O O . LEU A 1 238 ? 17.974 2.888 -7.714 1.00 96.19 238 LEU A O 1
ATOM 1850 N N . ARG A 1 239 ? 19.376 1.515 -6.632 1.00 93.88 239 ARG A N 1
ATOM 1851 C CA . ARG A 1 239 ? 20.582 2.053 -7.273 1.00 93.88 239 ARG A CA 1
ATOM 1852 C C . ARG A 1 239 ? 20.495 1.915 -8.795 1.00 93.88 239 ARG A C 1
ATOM 1854 O O . ARG A 1 239 ? 20.263 0.829 -9.327 1.00 93.88 239 ARG A O 1
ATOM 1861 N N . GLY A 1 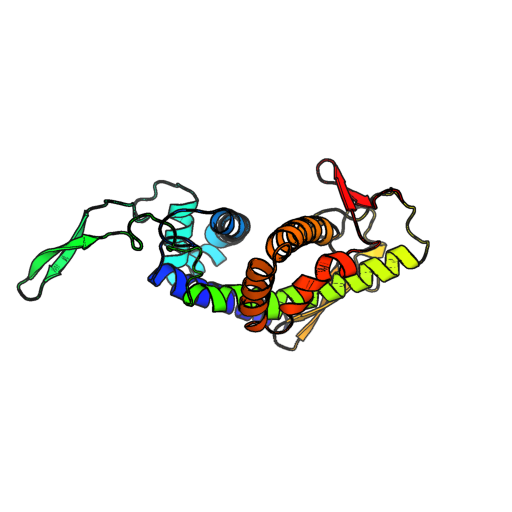240 ? 20.682 3.037 -9.492 1.00 92.38 240 GLY A N 1
ATOM 1862 C CA . GLY A 1 240 ? 20.572 3.124 -10.952 1.00 92.38 240 GLY A CA 1
ATOM 1863 C C . GLY A 1 240 ? 19.140 3.107 -11.499 1.00 92.38 240 GLY A C 1
ATOM 1864 O O . GLY A 1 240 ? 18.974 3.187 -12.710 1.00 92.38 240 GLY A O 1
ATOM 1865 N N . LEU A 1 241 ? 18.122 3.026 -10.634 1.00 96.00 241 LEU A N 1
ATOM 1866 C CA . LEU A 1 241 ? 16.703 3.066 -11.009 1.00 96.00 241 LEU A CA 1
ATOM 1867 C C . LEU A 1 241 ? 16.018 4.366 -10.587 1.00 96.00 241 LEU A C 1
ATOM 1869 O O . LEU A 1 241 ? 14.843 4.546 -10.885 1.00 96.00 241 LEU A O 1
ATOM 1873 N N . ARG A 1 242 ? 16.721 5.257 -9.876 1.00 95.06 242 ARG A N 1
ATOM 1874 C CA . ARG A 1 242 ? 16.112 6.461 -9.311 1.00 95.06 242 ARG A CA 1
ATOM 1875 C C . ARG A 1 242 ? 15.489 7.347 -10.397 1.00 95.06 242 ARG A C 1
ATOM 1877 O O . ARG A 1 242 ? 16.102 7.638 -11.426 1.00 95.06 242 ARG A O 1
ATOM 1884 N N . VAL A 1 243 ? 14.267 7.789 -10.122 1.00 96.19 243 VAL A N 1
ATOM 1885 C CA . VAL A 1 243 ? 13.446 8.634 -10.983 1.00 96.19 243 VAL A CA 1
ATOM 1886 C C . VAL A 1 243 ? 13.052 9.933 -10.285 1.00 96.19 243 VAL A C 1
ATOM 1888 O O . VAL A 1 243 ? 12.876 9.991 -9.062 1.00 96.19 243 VAL A O 1
ATOM 1891 N N . ARG A 1 244 ? 12.835 10.972 -11.092 1.00 95.69 244 ARG A N 1
ATOM 1892 C CA . ARG A 1 244 ? 12.203 12.235 -10.698 1.00 95.69 244 ARG A CA 1
ATOM 1893 C C . ARG A 1 244 ? 10.795 12.323 -11.283 1.00 95.69 244 ARG A C 1
ATOM 1895 O O . ARG A 1 244 ? 10.533 11.841 -12.385 1.00 95.69 244 ARG A O 1
ATOM 1902 N N . LYS A 1 245 ? 9.892 12.976 -10.554 1.00 94.81 245 LYS A N 1
ATOM 1903 C CA . LYS A 1 245 ? 8.515 13.238 -10.988 1.00 94.81 245 LYS A CA 1
ATOM 1904 C C . LYS A 1 245 ? 8.336 14.732 -11.234 1.00 94.81 245 LYS A C 1
ATOM 1906 O O . LYS A 1 245 ? 8.589 15.526 -10.334 1.00 94.81 245 LYS A O 1
ATOM 1911 N N . GLN A 1 246 ? 7.865 15.105 -12.422 1.00 94.00 246 GLN A N 1
ATOM 1912 C CA . GLN A 1 246 ? 7.538 16.489 -12.782 1.00 94.00 246 GLN A CA 1
ATOM 1913 C C . GLN A 1 246 ? 6.105 16.527 -13.319 1.00 94.00 246 GLN A C 1
ATOM 1915 O O . GLN A 1 246 ? 5.804 15.966 -14.373 1.00 94.00 246 GLN A O 1
ATOM 1920 N N . GLY A 1 247 ? 5.189 17.130 -12.557 1.00 89.56 247 GLY A N 1
ATOM 1921 C CA . GLY A 1 247 ? 3.755 17.000 -12.828 1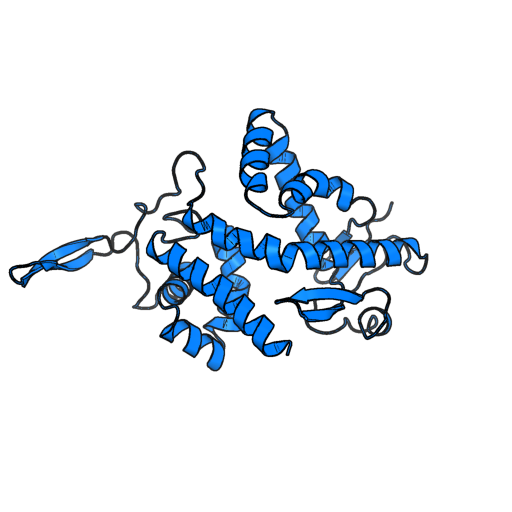.00 89.56 247 GLY A CA 1
ATOM 1922 C C . GLY A 1 247 ? 3.315 15.530 -12.785 1.00 89.56 247 GLY A C 1
ATOM 1923 O O . GLY A 1 247 ? 3.569 14.838 -11.795 1.00 89.56 247 GLY A O 1
ATOM 1924 N N . GLY A 1 248 ? 2.663 15.050 -13.848 1.00 87.31 248 GLY A N 1
ATOM 1925 C CA . GLY A 1 248 ? 2.256 13.645 -14.020 1.00 87.31 248 GLY A CA 1
ATOM 1926 C C . GLY A 1 248 ? 3.299 12.733 -14.684 1.00 87.31 248 GLY A C 1
ATOM 1927 O O . GLY A 1 248 ? 3.043 11.539 -14.821 1.00 87.31 248 GLY A O 1
ATOM 1928 N N . ARG A 1 249 ? 4.453 13.276 -15.092 1.00 93.50 249 ARG A N 1
ATOM 1929 C CA . ARG A 1 249 ? 5.474 12.584 -15.897 1.00 93.50 249 ARG A CA 1
ATOM 1930 C C . ARG A 1 249 ? 6.636 12.095 -15.033 1.00 93.50 249 ARG A C 1
ATOM 1932 O O . ARG A 1 249 ? 6.939 12.699 -13.996 1.00 93.50 249 ARG A O 1
ATOM 1939 N N . ILE A 1 250 ? 7.278 11.008 -15.460 1.00 96.31 250 ILE A N 1
ATOM 1940 C CA . ILE A 1 250 ? 8.373 10.338 -14.745 1.00 96.31 250 ILE A CA 1
ATOM 1941 C C . ILE A 1 250 ? 9.618 10.345 -15.624 1.00 96.31 250 ILE A C 1
ATOM 1943 O O . ILE A 1 250 ? 9.543 10.021 -16.798 1.00 96.31 250 ILE A O 1
ATOM 1947 N N . PHE A 1 251 ? 10.768 10.689 -15.057 1.00 97.00 251 PHE A N 1
ATOM 1948 C CA . PHE A 1 251 ? 12.034 10.756 -15.784 1.00 97.00 251 PHE A CA 1
ATOM 1949 C C . PHE A 1 251 ? 13.110 10.026 -14.995 1.00 97.00 251 PHE A C 1
ATOM 1951 O O . PHE A 1 251 ? 13.120 10.093 -13.764 1.00 97.00 251 PHE A O 1
ATOM 1958 N N . THR A 1 252 ? 14.047 9.376 -15.677 1.00 96.44 252 THR A N 1
ATOM 1959 C CA . THR A 1 252 ? 15.288 8.933 -15.021 1.00 96.44 252 THR A CA 1
ATOM 1960 C C . THR A 1 252 ? 16.068 10.141 -14.508 1.00 96.44 252 THR A C 1
ATOM 1962 O O . THR A 1 252 ? 16.081 11.179 -15.172 1.00 96.44 252 THR A O 1
ATOM 1965 N N . CYS A 1 253 ? 16.724 10.029 -13.352 1.00 92.38 253 CYS A N 1
ATOM 1966 C CA . CYS A 1 253 ? 17.660 11.065 -12.916 1.00 92.38 253 CYS A CA 1
ATOM 1967 C C . CYS A 1 253 ? 18.861 11.147 -13.875 1.00 92.38 253 CYS A C 1
ATOM 1969 O O . CYS A 1 253 ? 19.302 10.129 -14.415 1.00 92.38 253 CYS A O 1
ATOM 1971 N N . GLU A 1 254 ? 19.380 12.355 -14.089 1.00 80.12 254 GLU A N 1
ATOM 1972 C CA . GLU A 1 254 ? 20.692 12.547 -14.714 1.00 80.12 254 GLU A CA 1
ATOM 1973 C C . GLU A 1 254 ? 21.758 11.996 -13.751 1.00 80.12 254 GLU A C 1
ATOM 1975 O O . GLU A 1 254 ? 21.590 12.091 -12.531 1.00 80.12 254 GLU A O 1
ATOM 1980 N N . ARG A 1 255 ? 22.771 11.306 -14.289 1.00 61.75 255 ARG A N 1
ATOM 1981 C CA . ARG A 1 255 ? 23.880 10.775 -13.484 1.00 61.75 255 ARG A CA 1
ATOM 1982 C C . ARG A 1 255 ? 24.842 11.884 -13.101 1.00 61.75 255 ARG A C 1
ATOM 1984 O O . ARG A 1 255 ? 25.072 12.751 -13.969 1.00 61.75 255 ARG A O 1
#

Foldseek 3Di:
DVVVLVVVLVVLLLVLVLQVLVAALEQQHQAHDPVLVVVLVCCVPPACPDPPSVVVCVVPRVSVNLSSCQSVVVVDPSRFDFPDWDWDQDPVRDTDTDTSGHRNNDGDPPSDGDPSSLSNVQSCQVFVVQVLLQQLVLLVVVLVVPPDDAFDWDFFDDPDTRVPCCCQFDDPHSQKGWGDGPNDIDIGGRHLVVLVVLVVLLVVLCVQCVDPVSVVVQVVSLVSYDCSCVSNCSVVSCVQSDWDDDPRIITHHHD

Sequence (255 aa):
GMIPAWEASHARLLDRLEAHFSRHDFALGGLPSLADFGLLGPLYAHHYRDPVAGFRLRTRYPLVTEWVERANHTCDLNARSYGQKLYSLGPNRELVARPATSDGAAWLAGDRIAPTLLPVLEVFFLEMWPALTSALAALRAYLASGRHAPGAELPGKTFTPTPGFEALQTGDGPLTHEFELGGLRERRMVVPYHVWMLQRLADVIRECVATGPGRAQIEGLLAEFTGGRDLLELDAALRGLRVRKQGGRIFTCER

pLDDT: mean 93.27, std 6.28, range [54.03, 98.5]

Radius of gyration: 21.4 Å; chains: 1; bounding box: 58×37×60 Å

Secondary structure (DSSP, 8-state):
-HHHHHHHHHHHHHHHHHHHHTT-SBTTBSS--HHHHHHHHHIIIIIITSHHHHHHHHHH-HHHHHHHHHHTT---TTS--TT-EEEEE-TTS-EEEEESSSGGG-BPGGGPPPTTTHHHHHHIIIIIHHHHHHHHHHHHHHHHTT-S-TTPEEP-S-SSPPTT-HHHHSTT-TTEEEEEETTEEEEEE--THHHHHHHHHHHHHHHHTTSHHHHHHHHHHHTTSTTGGGGGGHHHHTTTT-EEEETTEEEEPP-